Protein AF-A0AAD5KDP1-F1 (afdb_monomer)

Secondary structure (DSSP, 8-state):
-EEEE--EEEEE------HHHHHTPPEESSB-HHHHHHH--HHHHHHHHT--GGGSSS--EEEEEEEEE-TT--SS--S-B-SS----STTSS---SS-S--EEEEEEEESTTTS-EEEEEEEEE----SS-HHHHHHHHHHHHHHTTSSEEEEPPTTEEEEEETT--EEE---SS-EEEEEEEEEEETT-----S--SSS-SEE-TTS-EEEEETTEEE-HHHHHHHHGGG-SSHHHHHHHHTT-

pLDDT: mean 93.76, std 6.19, range [63.09, 98.75]

Mean predicted aligned error: 4.67 Å

Solvent-accessible surface area (backbone atoms only — not comparable to full-atom values): 13194 Å² total; per-residue (Å²): 86,83,39,71,13,51,72,44,81,65,53,68,46,92,42,94,66,55,62,68,59,47,53,49,35,41,22,35,36,53,20,24,65,68,56,41,54,69,65,31,36,73,66,51,35,50,48,64,75,61,48,48,76,77,64,70,79,54,68,43,34,32,38,34,43,60,42,84,38,47,59,69,38,60,89,53,83,68,53,41,40,58,57,78,52,42,44,89,41,102,76,68,45,70,32,83,87,78,48,92,56,66,32,41,36,44,29,42,25,29,45,16,80,33,38,32,42,36,30,46,34,37,64,48,77,46,77,86,56,99,63,67,52,49,72,51,49,27,54,53,51,50,51,34,35,77,68,68,57,26,43,80,44,70,54,60,51,22,28,36,40,32,34,43,44,56,23,34,30,28,46,39,54,13,75,34,65,46,51,29,37,40,37,37,36,40,31,40,79,88,60,72,79,48,51,40,36,38,84,88,50,54,22,31,38,38,58,84,72,48,69,42,32,19,57,83,60,40,83,37,56,73,72,57,39,56,63,65,43,52,80,79,40,95,44,71,65,61,45,52,55,49,62,76,74,109

Sequence (246 aa):
MKINSAFQQRGIFASDWSQDIIKNEPMLFNCDRESAIELGGPITKDFMENLPSDWKNCDIVVDSRVHMLMKGWFPCIPGHHHDDVPRSGKNGQPNYENPEYRSLHLMGLVNGDVCPTQFAVGEIELEVPDGIIYKQWHKDVIAAVDAGKMEHVSAPSGVYVQFDDRSFHQGTTAVSGGWRWFIRESSHEGRMLHLLHREDGPAIMGPRGCRSWYLDNELLNFDEWKKGVRKYYETEEDYLLMLLKL

Structure (mmCIF, N/CA/C/O backbone):
data_AF-A0AAD5KDP1-F1
#
_entry.id   AF-A0AAD5KDP1-F1
#
loop_
_atom_site.group_PDB
_atom_site.id
_atom_site.type_symbol
_atom_site.label_atom_id
_atom_site.label_alt_id
_atom_site.label_comp_id
_atom_site.label_asym_id
_atom_site.label_entity_id
_atom_site.label_seq_id
_atom_site.pdbx_PDB_ins_code
_atom_site.Cartn_x
_atom_site.Cartn_y
_atom_site.Cartn_z
_atom_site.occupancy
_atom_site.B_iso_or_equiv
_atom_site.auth_seq_id
_atom_site.auth_comp_id
_atom_site.auth_asym_id
_atom_site.auth_atom_id
_atom_site.pdbx_PDB_model_num
ATOM 1 N N . MET A 1 1 ? -15.273 12.187 16.173 1.00 92.81 1 MET A N 1
ATOM 2 C CA . MET A 1 1 ? -15.500 11.871 14.744 1.00 92.81 1 MET A CA 1
ATOM 3 C C . MET A 1 1 ? -15.901 10.415 14.623 1.00 92.81 1 MET A C 1
ATOM 5 O O . MET A 1 1 ? -15.155 9.552 15.068 1.00 92.81 1 MET A O 1
ATOM 9 N N . LYS A 1 2 ? -17.064 10.144 14.024 1.00 95.94 2 LYS A N 1
ATOM 10 C CA . LYS A 1 2 ? -17.520 8.777 13.762 1.00 95.94 2 LYS A CA 1
ATOM 11 C C . LYS A 1 2 ? -16.847 8.228 12.500 1.00 95.94 2 LYS A C 1
ATOM 13 O O . LYS A 1 2 ? -16.896 8.875 11.456 1.00 95.94 2 LYS A O 1
ATOM 18 N N . ILE A 1 3 ? -16.238 7.054 12.606 1.00 97.69 3 ILE A N 1
ATOM 19 C CA . ILE A 1 3 ? -15.601 6.320 11.511 1.00 97.69 3 ILE A CA 1
ATOM 20 C C . ILE A 1 3 ? -16.320 4.983 11.355 1.00 97.69 3 ILE A C 1
ATOM 22 O O . ILE A 1 3 ? -16.524 4.276 12.340 1.00 97.69 3 ILE A O 1
ATOM 26 N N . ASN A 1 4 ? -16.695 4.647 10.123 1.00 97.75 4 ASN A N 1
ATOM 27 C CA . ASN A 1 4 ? -17.149 3.311 9.759 1.00 97.75 4 ASN A CA 1
ATOM 28 C C . ASN A 1 4 ? -16.040 2.649 8.939 1.00 97.75 4 ASN A C 1
ATOM 30 O O . ASN A 1 4 ? -15.899 2.938 7.754 1.00 97.75 4 ASN A O 1
ATOM 34 N N . SER A 1 5 ? -15.235 1.822 9.595 1.00 98.62 5 SER A N 1
ATOM 35 C CA . SER A 1 5 ? -14.108 1.146 8.968 1.00 98.62 5 SER A CA 1
ATOM 36 C C . SER A 1 5 ? -14.584 -0.157 8.341 1.00 98.62 5 SER A C 1
ATOM 38 O O . SER A 1 5 ? -15.107 -1.032 9.036 1.00 98.62 5 SER A O 1
ATOM 40 N N . ALA A 1 6 ? -14.421 -0.295 7.029 1.00 98.31 6 ALA A N 1
ATOM 41 C CA . ALA A 1 6 ? -14.894 -1.457 6.291 1.00 98.31 6 ALA A CA 1
ATOM 42 C C . ALA A 1 6 ? -14.072 -1.678 5.020 1.00 98.31 6 ALA A C 1
ATOM 44 O O . ALA A 1 6 ? -13.335 -0.815 4.571 1.00 98.31 6 ALA A O 1
ATOM 45 N N . PHE A 1 7 ? -14.230 -2.839 4.402 1.00 98.38 7 PHE A N 1
ATOM 46 C CA . PHE A 1 7 ? -13.746 -3.073 3.047 1.00 98.38 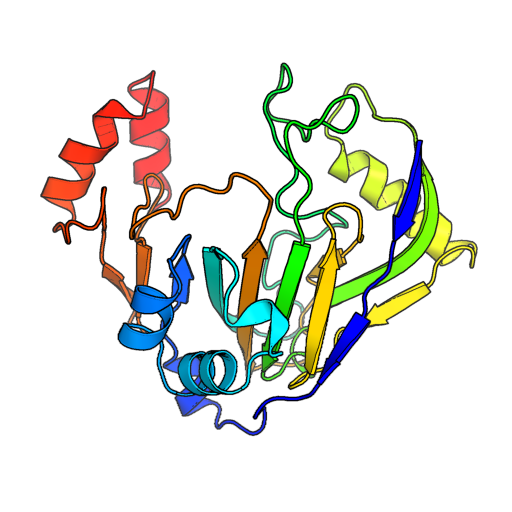7 PHE A CA 1
ATOM 47 C C . PHE A 1 7 ? -14.763 -3.923 2.286 1.00 98.38 7 PHE A C 1
ATOM 49 O O . PHE A 1 7 ? -15.629 -4.573 2.875 1.00 98.38 7 PHE A O 1
ATOM 56 N N . GLN A 1 8 ? -14.641 -3.941 0.965 1.00 98.31 8 GLN A N 1
ATOM 57 C CA . GLN A 1 8 ? -15.467 -4.728 0.064 1.00 98.31 8 GLN A CA 1
ATOM 58 C C . GLN A 1 8 ? -14.591 -5.641 -0.792 1.00 98.31 8 GLN A C 1
ATOM 60 O O . GLN A 1 8 ? -13.581 -5.216 -1.342 1.00 98.31 8 GLN A O 1
ATOM 65 N N . GLN A 1 9 ? -15.013 -6.889 -0.977 1.00 98.25 9 GLN A N 1
ATOM 66 C CA . GLN A 1 9 ? -14.419 -7.769 -1.983 1.00 98.25 9 GLN A CA 1
ATOM 67 C C . GLN A 1 9 ? -15.054 -7.487 -3.351 1.00 98.25 9 GLN A C 1
ATOM 69 O O . GLN A 1 9 ? -16.279 -7.491 -3.489 1.00 98.25 9 GLN A O 1
ATOM 74 N N . ARG A 1 10 ? -14.227 -7.222 -4.364 1.00 97.75 10 ARG A N 1
ATOM 75 C CA . ARG A 1 10 ? -14.645 -6.786 -5.708 1.00 97.75 10 ARG A CA 1
ATOM 76 C C . ARG A 1 10 ? -14.408 -7.834 -6.800 1.00 97.75 10 ARG A C 1
ATOM 78 O O . ARG A 1 10 ? -14.508 -7.513 -7.977 1.00 97.75 10 ARG A O 1
ATOM 85 N N . GLY A 1 11 ? -14.133 -9.079 -6.417 1.00 96.88 11 GLY A N 1
ATOM 86 C CA . GLY A 1 11 ? -13.836 -10.182 -7.331 1.00 96.88 11 GLY A CA 1
ATOM 87 C C . GLY A 1 11 ? -12.508 -10.847 -6.995 1.00 96.88 11 GLY A C 1
ATOM 88 O O . GLY A 1 11 ? -11.930 -10.589 -5.938 1.00 96.88 11 GLY A O 1
ATOM 89 N N . ILE A 1 12 ? -12.029 -11.690 -7.906 1.00 97.31 12 ILE A N 1
ATOM 90 C CA . ILE A 1 12 ? -10.803 -12.475 -7.739 1.00 97.31 12 ILE A CA 1
ATOM 91 C C . ILE A 1 12 ? -9.836 -12.255 -8.904 1.00 97.31 12 ILE A C 1
ATOM 93 O O . ILE A 1 12 ? -10.274 -11.938 -10.007 1.00 97.31 12 ILE A O 1
ATOM 97 N N . PHE A 1 13 ? -8.550 -12.479 -8.653 1.00 97.19 13 PHE A N 1
ATOM 98 C CA . PHE A 1 13 ? -7.474 -12.500 -9.649 1.00 97.19 13 PHE A CA 1
ATOM 99 C C . PHE A 1 13 ? -6.540 -13.691 -9.398 1.00 97.19 13 PHE A C 1
ATOM 101 O O . PHE A 1 13 ? -6.645 -14.364 -8.361 1.00 97.19 13 PHE A O 1
ATOM 108 N N . ALA A 1 14 ? -5.641 -13.993 -10.340 1.00 96.19 14 ALA A N 1
ATOM 109 C CA . ALA A 1 14 ? -4.762 -15.144 -10.194 1.00 96.19 14 ALA A CA 1
ATOM 110 C C . ALA A 1 14 ? -3.814 -14.947 -9.002 1.00 96.19 14 ALA A C 1
ATOM 112 O O . ALA A 1 14 ? -3.099 -13.952 -8.897 1.00 96.19 14 ALA A O 1
ATOM 113 N N . SER A 1 15 ? -3.787 -15.924 -8.096 1.00 93.75 15 SER A N 1
ATOM 114 C CA . SER A 1 15 ? -2.924 -15.893 -6.906 1.00 93.75 15 SER A CA 1
ATOM 115 C C . SER A 1 15 ? -2.065 -17.135 -6.721 1.00 93.75 15 SER A C 1
ATOM 117 O O . SER A 1 15 ? -1.208 -17.143 -5.841 1.00 93.75 15 SER A O 1
ATOM 119 N N . ASP A 1 16 ? -2.236 -18.153 -7.563 1.00 95.56 16 ASP A N 1
ATOM 120 C CA . ASP A 1 16 ? -1.373 -19.331 -7.567 1.00 95.56 16 ASP A CA 1
ATOM 121 C C . ASP A 1 16 ? -0.138 -19.067 -8.438 1.00 95.56 16 ASP A C 1
ATOM 123 O O . ASP A 1 16 ? -0.092 -19.391 -9.625 1.00 95.56 16 ASP A O 1
ATOM 127 N N . TRP A 1 17 ? 0.850 -18.397 -7.846 1.00 97.31 17 TRP A N 1
ATOM 128 C CA . TRP A 1 17 ? 2.111 -18.057 -8.497 1.00 97.31 17 TRP A CA 1
ATOM 129 C C . TRP A 1 17 ? 3.281 -18.724 -7.785 1.00 97.31 17 TRP A C 1
ATOM 131 O O . TRP A 1 17 ? 3.346 -18.791 -6.555 1.00 97.31 17 TRP A O 1
ATOM 141 N N . SER A 1 18 ? 4.265 -19.186 -8.558 1.00 97.00 18 SER A N 1
ATOM 142 C CA . SER A 1 18 ? 5.473 -19.763 -7.976 1.00 97.00 18 SER A CA 1
ATOM 143 C C . SER A 1 18 ? 6.272 -18.704 -7.208 1.00 97.00 18 SER A C 1
ATOM 145 O O . SER A 1 18 ? 6.299 -17.526 -7.569 1.00 97.00 18 SER A O 1
ATOM 147 N N . GLN A 1 19 ? 7.001 -19.135 -6.177 1.00 94.81 19 GLN A N 1
ATOM 148 C CA . GLN A 1 19 ? 7.903 -18.259 -5.417 1.00 94.81 19 GLN A CA 1
ATOM 149 C C . GLN A 1 19 ? 8.931 -17.556 -6.317 1.00 94.81 19 GLN A C 1
ATOM 151 O O . GLN A 1 19 ? 9.336 -16.439 -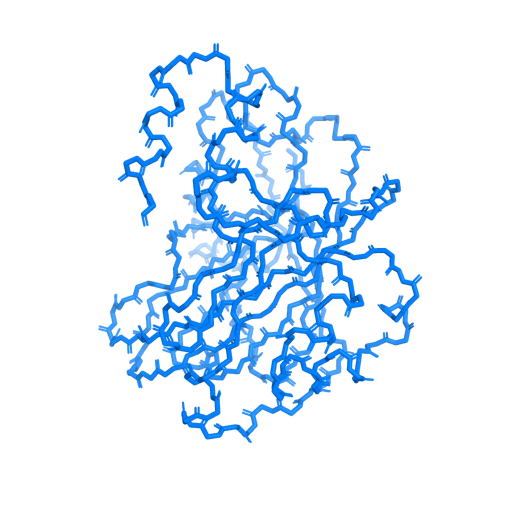6.013 1.00 94.81 19 GLN A O 1
ATOM 156 N N . ASP A 1 20 ? 9.349 -18.195 -7.415 1.00 96.44 20 ASP A N 1
ATOM 157 C CA . ASP A 1 20 ? 10.288 -17.603 -8.369 1.00 96.44 20 ASP A CA 1
ATOM 158 C C . ASP A 1 20 ? 9.646 -16.468 -9.177 1.00 96.44 20 ASP A C 1
ATOM 160 O O . ASP A 1 20 ? 10.271 -15.428 -9.359 1.00 96.44 20 ASP A O 1
ATOM 164 N N . ILE A 1 21 ? 8.377 -16.602 -9.578 1.00 97.56 21 ILE A N 1
ATOM 165 C CA . ILE A 1 21 ? 7.654 -15.506 -10.237 1.00 97.56 21 ILE A CA 1
ATOM 166 C C . ILE A 1 21 ? 7.462 -14.343 -9.258 1.00 97.56 21 ILE A C 1
ATOM 168 O O . ILE A 1 21 ? 7.821 -13.216 -9.580 1.00 97.56 21 ILE A O 1
ATOM 172 N N . ILE A 1 22 ? 6.983 -14.619 -8.039 1.00 97.50 22 ILE A N 1
ATOM 173 C CA . ILE A 1 22 ? 6.724 -13.580 -7.026 1.00 97.50 22 ILE A CA 1
ATOM 174 C C . ILE A 1 22 ? 8.010 -12.831 -6.674 1.00 97.50 22 ILE A C 1
ATOM 176 O O . ILE A 1 22 ? 8.024 -11.604 -6.647 1.00 97.50 22 ILE A O 1
ATOM 180 N N . LYS A 1 23 ? 9.105 -13.563 -6.436 1.00 96.31 23 LYS A N 1
ATOM 181 C CA . LYS A 1 23 ? 10.429 -12.991 -6.162 1.00 96.31 23 LYS A CA 1
ATOM 182 C C . LYS A 1 23 ? 10.875 -12.019 -7.244 1.00 96.31 23 LYS A C 1
ATOM 184 O O . LYS A 1 23 ? 11.579 -11.058 -6.938 1.00 96.31 23 LYS A O 1
ATOM 189 N N . ASN A 1 24 ? 10.556 -12.332 -8.498 1.00 96.38 24 ASN A N 1
ATOM 190 C CA . ASN A 1 24 ? 11.036 -11.571 -9.632 1.00 96.38 24 ASN A CA 1
ATOM 191 C C . ASN A 1 24 ? 10.100 -10.436 -10.060 1.00 96.38 24 ASN A C 1
ATOM 193 O O . ASN A 1 24 ? 10.409 -9.767 -11.048 1.00 96.38 24 ASN A O 1
ATOM 197 N N . GLU A 1 25 ? 9.024 -10.166 -9.311 1.00 97.50 25 GLU A N 1
ATOM 198 C CA . GLU A 1 25 ? 8.172 -9.025 -9.619 1.00 97.50 25 GLU A CA 1
ATOM 199 C C . GLU A 1 25 ? 8.866 -7.678 -9.384 1.00 97.50 25 GLU A C 1
ATOM 201 O O . GLU A 1 25 ? 9.472 -7.458 -8.329 1.00 97.50 25 GLU A O 1
ATOM 206 N N . PRO A 1 26 ? 8.751 -6.738 -10.339 1.00 96.94 26 PRO A N 1
ATOM 207 C CA . PRO A 1 26 ? 9.113 -5.348 -10.118 1.00 96.94 26 PRO A CA 1
ATOM 208 C C . PRO A 1 26 ? 8.233 -4.700 -9.045 1.00 96.94 26 PRO A C 1
ATOM 210 O O . PRO A 1 26 ? 7.015 -4.884 -9.002 1.00 96.94 26 PRO A O 1
ATOM 213 N N . MET A 1 27 ? 8.861 -3.894 -8.195 1.00 97.00 27 MET A N 1
ATOM 214 C CA . MET A 1 27 ? 8.175 -2.993 -7.278 1.00 97.00 27 MET A CA 1
ATOM 215 C C . MET A 1 27 ? 8.018 -1.626 -7.929 1.00 97.00 27 MET A C 1
ATOM 217 O O . MET A 1 27 ? 9.003 -1.027 -8.369 1.00 97.00 27 MET A O 1
ATOM 221 N N . LEU A 1 28 ? 6.784 -1.143 -7.943 1.00 95.38 28 LEU A N 1
ATOM 222 C CA . LEU A 1 28 ? 6.363 0.115 -8.538 1.00 95.38 28 LEU A CA 1
ATOM 223 C C . LEU A 1 28 ? 6.009 1.099 -7.421 1.00 95.38 28 LEU A C 1
ATOM 225 O O . LEU A 1 28 ? 5.444 0.716 -6.391 1.00 95.38 28 LEU A O 1
ATOM 229 N N . PHE A 1 29 ? 6.379 2.360 -7.596 1.00 93.06 29 PHE A N 1
ATOM 230 C CA . PHE A 1 29 ? 6.181 3.397 -6.591 1.00 93.06 29 PHE A CA 1
ATOM 231 C C . PHE A 1 29 ? 5.576 4.616 -7.259 1.00 93.06 29 PHE A C 1
ATOM 233 O O . PHE A 1 29 ? 6.210 5.183 -8.147 1.00 93.06 29 PHE A O 1
ATOM 240 N N . ASN A 1 30 ? 4.387 5.015 -6.804 1.00 89.69 30 ASN A N 1
ATOM 241 C CA . ASN A 1 30 ? 3.672 6.169 -7.342 1.00 89.69 30 ASN A CA 1
ATOM 242 C C . ASN A 1 30 ? 3.564 6.148 -8.886 1.00 89.69 30 ASN A C 1
ATOM 244 O O . ASN A 1 30 ? 3.903 7.114 -9.564 1.00 89.69 30 ASN A O 1
ATOM 248 N N . CYS A 1 31 ? 3.190 4.994 -9.440 1.00 89.81 31 CYS A N 1
ATOM 249 C CA . CYS A 1 31 ? 3.229 4.720 -10.875 1.00 89.81 31 CYS A CA 1
ATOM 250 C C . CYS A 1 31 ? 1.839 4.897 -11.506 1.00 89.81 31 CYS A C 1
ATOM 252 O O . CYS A 1 31 ? 0.852 4.455 -10.920 1.00 89.81 31 CYS A O 1
ATOM 254 N N . ASP A 1 32 ? 1.732 5.499 -12.691 1.00 90.75 32 ASP A N 1
ATOM 255 C CA . ASP A 1 32 ? 0.467 5.520 -13.432 1.00 90.75 32 ASP A CA 1
ATOM 256 C C . ASP A 1 32 ? 0.107 4.129 -13.995 1.00 90.75 32 ASP A C 1
ATOM 258 O O . ASP A 1 32 ? 0.910 3.191 -13.994 1.00 90.75 32 ASP A O 1
ATOM 262 N N . ARG A 1 33 ? -1.131 3.984 -14.482 1.00 91.38 33 ARG A N 1
ATOM 263 C CA . ARG A 1 33 ? -1.657 2.714 -15.007 1.00 91.38 33 ARG A CA 1
ATOM 264 C C . ARG A 1 33 ? -0.852 2.173 -16.187 1.00 91.38 33 ARG A C 1
ATOM 266 O O . ARG A 1 33 ? -0.585 0.973 -16.225 1.00 91.38 33 ARG A O 1
ATOM 273 N N . GLU A 1 34 ? -0.542 3.018 -17.167 1.00 91.44 34 GLU A N 1
ATOM 274 C CA . GLU A 1 34 ? 0.113 2.591 -18.408 1.00 91.44 34 GLU A CA 1
ATOM 275 C C . GLU A 1 34 ? 1.519 2.088 -18.091 1.00 91.44 34 GLU A C 1
ATOM 277 O O . GLU A 1 34 ? 1.874 0.958 -18.436 1.00 91.44 34 GLU A O 1
ATOM 282 N N . SER A 1 35 ? 2.250 2.872 -17.300 1.00 91.62 35 SER A N 1
ATOM 283 C CA . SER A 1 35 ? 3.559 2.514 -16.767 1.00 91.62 35 SER A CA 1
ATOM 284 C C . SER A 1 35 ? 3.510 1.236 -15.924 1.00 91.62 35 SER A C 1
ATOM 286 O O . SER A 1 35 ? 4.382 0.378 -16.054 1.00 91.62 35 SER A O 1
ATOM 288 N N . ALA A 1 36 ? 2.484 1.043 -15.086 1.00 93.75 36 ALA A N 1
ATOM 289 C CA . ALA A 1 36 ? 2.340 -0.174 -14.289 1.00 93.75 36 ALA A CA 1
ATOM 290 C C . ALA A 1 36 ? 2.111 -1.428 -15.148 1.00 93.75 36 ALA A C 1
ATOM 292 O O . ALA A 1 36 ? 2.663 -2.488 -14.841 1.00 93.75 36 ALA A O 1
ATOM 293 N N . ILE A 1 37 ? 1.351 -1.311 -16.240 1.00 94.50 37 ILE A N 1
ATOM 294 C CA . ILE A 1 37 ? 1.145 -2.398 -17.208 1.00 94.50 37 ILE A CA 1
ATOM 295 C C . ILE A 1 37 ? 2.432 -2.677 -17.989 1.00 94.50 37 ILE A C 1
ATOM 297 O O . ILE A 1 37 ? 2.767 -3.839 -18.208 1.00 94.50 37 ILE A O 1
ATOM 301 N N . GLU A 1 38 ? 3.167 -1.649 -18.406 1.00 94.31 38 GLU A N 1
ATOM 302 C CA . GLU A 1 38 ? 4.407 -1.820 -19.165 1.00 94.31 38 GLU A CA 1
ATOM 303 C C . GLU A 1 38 ? 5.508 -2.465 -18.307 1.00 94.31 38 GLU A C 1
ATOM 305 O O . GLU A 1 38 ? 6.106 -3.480 -18.691 1.00 94.31 38 GLU A O 1
ATOM 310 N N . LEU A 1 39 ? 5.736 -1.89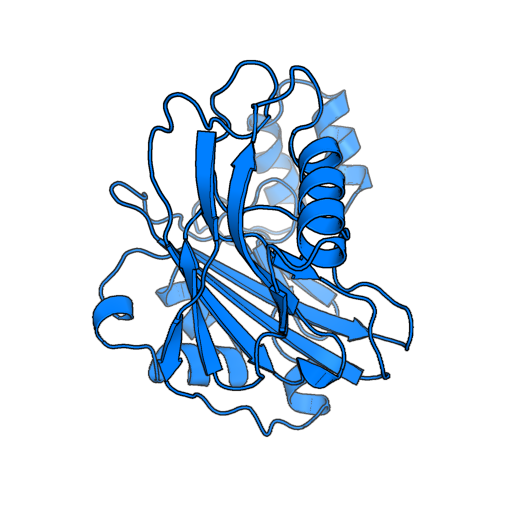1 -17.123 1.00 94.25 39 LEU A N 1
ATOM 311 C CA . LEU A 1 39 ? 6.883 -2.165 -16.259 1.00 94.25 39 LEU A CA 1
ATOM 312 C C . LEU A 1 39 ? 6.624 -3.269 -15.234 1.00 94.25 39 LEU A C 1
ATOM 314 O O . LEU A 1 39 ? 7.581 -3.835 -14.705 1.00 94.25 39 LEU A O 1
ATOM 318 N N . GLY A 1 40 ? 5.361 -3.581 -14.943 1.00 96.44 40 GLY A N 1
ATOM 319 C CA . GLY A 1 40 ? 4.982 -4.715 -14.109 1.00 96.44 40 GLY A CA 1
ATOM 320 C C . GLY A 1 40 ? 5.375 -6.045 -14.754 1.00 96.44 40 GLY A C 1
ATOM 321 O O . GLY A 1 40 ? 5.475 -6.171 -15.981 1.00 96.44 40 GLY A O 1
ATOM 322 N N . GLY A 1 41 ? 5.603 -7.072 -13.942 1.00 97.06 41 GLY A N 1
ATOM 323 C CA . GLY A 1 41 ? 5.747 -8.425 -14.466 1.00 97.06 41 GLY A CA 1
ATOM 324 C C . GLY A 1 41 ? 4.420 -9.191 -14.400 1.00 97.06 41 GLY A C 1
ATOM 325 O O . GLY A 1 41 ? 3.354 -8.566 -14.414 1.00 97.06 41 GLY A O 1
ATOM 326 N N . PRO A 1 42 ? 4.442 -10.536 -14.443 1.00 97.94 42 PRO A N 1
ATOM 327 C CA . PRO A 1 42 ? 3.246 -11.330 -14.725 1.00 97.94 42 PRO A CA 1
ATOM 328 C C . PRO A 1 42 ? 2.099 -11.129 -13.732 1.00 97.94 42 PRO A C 1
ATOM 330 O O . PRO A 1 42 ? 0.947 -11.073 -14.150 1.00 97.94 42 PRO A O 1
ATOM 333 N N . ILE A 1 43 ? 2.407 -10.987 -12.439 1.00 98.31 43 ILE A N 1
ATOM 334 C CA . ILE A 1 43 ? 1.385 -10.842 -11.391 1.00 98.31 43 ILE A CA 1
ATOM 335 C C . ILE A 1 43 ? 0.714 -9.477 -11.502 1.00 98.31 43 ILE A C 1
ATOM 337 O O . ILE A 1 43 ? -0.511 -9.378 -11.475 1.00 98.31 43 ILE A O 1
ATOM 341 N N . THR A 1 44 ? 1.521 -8.426 -11.663 1.00 98.31 44 THR A N 1
ATOM 342 C CA . THR A 1 44 ? 1.008 -7.065 -11.837 1.00 98.31 44 THR A CA 1
ATOM 343 C C . THR A 1 44 ? 0.130 -6.990 -13.083 1.00 98.31 44 THR A C 1
ATOM 345 O O . THR A 1 44 ? -0.991 -6.506 -13.004 1.00 98.31 44 THR A O 1
ATOM 348 N N . LYS A 1 45 ? 0.583 -7.547 -14.212 1.00 97.56 45 LYS A N 1
ATOM 349 C CA . LYS A 1 45 ? -0.181 -7.567 -15.469 1.00 97.56 45 LYS A CA 1
ATOM 350 C C . LYS A 1 45 ? -1.517 -8.299 -15.335 1.00 97.56 45 LYS A C 1
ATOM 352 O O . LYS A 1 45 ? -2.537 -7.725 -15.704 1.00 97.56 45 LYS A O 1
ATOM 357 N N . ASP A 1 46 ? -1.529 -9.493 -14.738 1.00 97.56 46 ASP A N 1
ATOM 358 C CA . ASP A 1 46 ? -2.771 -10.239 -14.483 1.00 97.56 46 ASP A CA 1
ATOM 359 C C . ASP A 1 46 ? -3.754 -9.434 -13.619 1.00 97.56 46 ASP A C 1
ATOM 361 O O . ASP A 1 46 ? -4.941 -9.337 -13.947 1.00 97.56 46 ASP A O 1
ATOM 365 N N . PHE A 1 47 ? -3.251 -8.789 -12.560 1.00 98.00 47 PHE A N 1
ATOM 366 C CA . PHE A 1 47 ? -4.059 -7.930 -11.700 1.00 98.00 47 PHE A CA 1
ATOM 367 C C . PHE A 1 47 ? -4.686 -6.765 -12.483 1.00 98.00 47 PHE A C 1
ATOM 369 O O . PHE A 1 47 ? -5.891 -6.540 -12.345 1.00 98.00 47 PHE A O 1
ATOM 376 N N . MET A 1 48 ? -3.907 -6.070 -13.326 1.00 96.62 48 MET A N 1
ATOM 377 C CA . MET A 1 48 ? -4.374 -4.926 -14.127 1.00 96.62 48 MET A CA 1
ATOM 378 C C . MET A 1 48 ? -5.388 -5.334 -15.211 1.00 96.62 48 MET A C 1
ATOM 380 O O . MET A 1 48 ? -6.372 -4.631 -15.456 1.00 96.62 48 MET A O 1
ATOM 384 N N . GLU A 1 49 ? -5.172 -6.471 -15.876 1.00 94.88 49 GLU A N 1
ATOM 385 C CA . GLU A 1 49 ? -6.039 -6.959 -16.958 1.00 94.88 49 GLU A CA 1
ATOM 386 C C . GLU A 1 49 ? -7.445 -7.328 -16.451 1.00 94.88 49 GLU A C 1
ATOM 388 O O . GLU A 1 49 ? -8.457 -7.079 -17.128 1.00 94.88 49 GLU A O 1
ATOM 393 N N . ASN A 1 50 ? -7.519 -7.856 -15.227 1.00 94.19 50 ASN A N 1
ATOM 394 C CA . ASN A 1 50 ? -8.740 -8.388 -14.622 1.00 94.19 50 ASN A CA 1
ATOM 395 C C . ASN A 1 50 ? -9.434 -7.426 -13.643 1.00 94.19 50 ASN A C 1
ATOM 397 O O . ASN A 1 50 ? -10.365 -7.831 -12.946 1.00 94.19 50 ASN A O 1
ATOM 401 N N . LEU A 1 51 ? -9.034 -6.147 -13.620 1.00 96.12 51 LEU A N 1
ATOM 402 C CA . LEU A 1 51 ? -9.636 -5.143 -12.741 1.00 96.12 51 LEU A CA 1
ATOM 403 C C . LEU A 1 51 ? -11.172 -5.091 -12.855 1.00 96.12 51 LEU A C 1
ATOM 405 O O . LEU A 1 51 ? -11.719 -5.233 -13.958 1.00 96.12 51 LEU A O 1
ATOM 409 N N . PRO A 1 52 ? -11.881 -4.791 -11.750 1.00 95.88 52 PRO A N 1
ATOM 410 C CA . PRO A 1 52 ? -13.292 -4.421 -11.798 1.00 95.88 52 PRO A CA 1
ATOM 411 C C . PRO A 1 52 ? -13.543 -3.305 -12.826 1.00 95.88 52 PRO A C 1
ATOM 413 O O . PRO A 1 52 ? -12.727 -2.402 -12.992 1.00 95.88 52 PRO A O 1
ATOM 416 N N . SER A 1 53 ? -14.668 -3.350 -13.544 1.00 92.94 53 SER A N 1
ATOM 417 C CA . SER A 1 53 ? -14.910 -2.465 -14.700 1.00 92.94 53 SER A CA 1
ATOM 418 C C . SER A 1 53 ? -14.892 -0.970 -14.368 1.00 92.94 53 SER A C 1
ATOM 420 O O . SER A 1 53 ? -14.456 -0.165 -15.186 1.00 92.94 53 SER A O 1
ATOM 422 N N . ASP A 1 54 ? -15.364 -0.599 -13.180 1.00 91.81 54 ASP A N 1
ATOM 423 C CA . ASP A 1 54 ? -15.325 0.769 -12.650 1.00 91.81 54 ASP A CA 1
ATOM 424 C C . ASP A 1 54 ? -13.896 1.244 -12.359 1.00 91.81 54 ASP A C 1
ATOM 426 O O . ASP A 1 54 ? -13.607 2.427 -12.504 1.00 91.81 54 ASP A O 1
ATOM 430 N N . TRP A 1 55 ? -12.989 0.315 -12.056 1.00 94.25 55 TRP A N 1
ATOM 431 C CA . TRP A 1 55 ? -11.570 0.585 -11.853 1.00 94.25 55 TRP A CA 1
ATOM 432 C C . TRP A 1 55 ? -10.755 0.619 -13.141 1.00 94.25 55 TRP A C 1
ATOM 434 O O . TRP A 1 55 ? -9.595 0.994 -13.090 1.00 94.25 55 TRP A O 1
ATOM 444 N N . LYS A 1 56 ? -11.305 0.253 -14.306 1.00 91.38 56 LYS A N 1
ATOM 445 C CA . LYS A 1 56 ? -10.551 0.304 -15.576 1.00 91.38 56 LYS A CA 1
ATOM 446 C C . LYS A 1 56 ? -10.415 1.714 -16.149 1.00 91.38 56 LYS A C 1
ATOM 448 O O . LYS A 1 56 ? -9.481 1.967 -16.900 1.00 91.38 56 LYS A O 1
ATOM 453 N N . ASN A 1 57 ? -11.336 2.610 -15.793 1.00 83.88 57 ASN A N 1
ATOM 454 C CA . ASN A 1 57 ? -11.467 3.935 -16.407 1.00 83.88 57 ASN A CA 1
ATOM 455 C C . ASN A 1 57 ? -11.233 5.092 -15.424 1.00 83.88 57 ASN A C 1
ATOM 457 O O . ASN A 1 57 ? -11.495 6.238 -15.779 1.00 83.88 57 ASN A O 1
ATOM 461 N N . CYS A 1 58 ? -10.801 4.812 -14.191 1.00 85.31 58 CYS A N 1
ATOM 462 C CA . CYS A 1 58 ? -10.456 5.847 -13.223 1.00 85.31 58 CYS A CA 1
ATOM 463 C C . CYS A 1 58 ? -8.955 6.155 -13.238 1.00 85.31 58 CYS A C 1
ATOM 465 O O . CYS A 1 58 ? -8.119 5.280 -13.508 1.00 85.31 58 CYS A O 1
ATOM 467 N N . ASP A 1 59 ? -8.637 7.406 -12.910 1.00 87.88 59 ASP A N 1
ATOM 468 C CA . ASP A 1 59 ? -7.270 7.854 -12.683 1.00 87.88 59 ASP A CA 1
ATOM 469 C C . ASP A 1 59 ? -6.754 7.247 -11.383 1.00 87.88 59 ASP A C 1
ATOM 471 O O . ASP A 1 59 ? -7.295 7.474 -10.297 1.00 87.88 59 ASP A O 1
ATOM 475 N N . ILE A 1 60 ? -5.693 6.458 -11.508 1.00 91.69 60 ILE A N 1
ATOM 476 C CA . ILE A 1 60 ? -5.098 5.726 -10.399 1.00 91.69 60 ILE A CA 1
ATOM 477 C C . ILE A 1 60 ? -3.617 6.037 -10.273 1.00 91.69 60 ILE A C 1
ATOM 479 O O . ILE A 1 60 ? -2.944 6.408 -11.233 1.00 91.69 60 ILE A O 1
ATOM 483 N N . VAL A 1 61 ? -3.119 5.796 -9.071 1.00 92.81 61 VAL A N 1
ATOM 484 C CA . VAL A 1 61 ? -1.700 5.619 -8.786 1.00 92.81 61 VAL A CA 1
ATOM 485 C C . VAL A 1 61 ? -1.509 4.217 -8.232 1.00 92.81 61 VAL A C 1
ATOM 487 O O . VAL A 1 61 ? -2.292 3.771 -7.393 1.00 92.81 61 VAL A O 1
ATOM 490 N N . VAL A 1 62 ? -0.457 3.551 -8.687 1.00 94.38 62 VAL A N 1
ATOM 491 C CA . VAL A 1 62 ? -0.103 2.180 -8.346 1.00 94.38 62 VAL A CA 1
ATOM 492 C C . VAL A 1 62 ? 1.140 2.162 -7.462 1.00 94.38 62 VAL A C 1
ATOM 494 O O . VAL A 1 62 ? 2.204 2.668 -7.830 1.00 94.38 62 VAL A O 1
ATOM 497 N N . ASP A 1 63 ? 1.017 1.496 -6.319 1.00 95.94 63 ASP A N 1
ATOM 498 C CA . ASP A 1 63 ? 2.133 1.071 -5.482 1.00 95.94 63 ASP A CA 1
ATOM 499 C C . ASP A 1 63 ? 2.175 -0.456 -5.431 1.00 95.94 63 ASP A C 1
ATOM 501 O O . ASP A 1 63 ? 1.208 -1.088 -5.007 1.00 95.94 63 ASP A O 1
ATOM 505 N N . SER A 1 64 ? 3.310 -1.064 -5.781 1.00 97.56 64 SER A N 1
ATOM 506 C CA . SER A 1 64 ? 3.535 -2.499 -5.597 1.00 97.56 64 SER A CA 1
ATOM 507 C C . SER A 1 64 ? 4.786 -2.786 -4.769 1.00 97.56 64 SER A C 1
ATOM 509 O O . SER A 1 64 ? 5.753 -2.014 -4.729 1.00 97.56 64 SER A O 1
ATOM 511 N N . ARG A 1 65 ? 4.759 -3.899 -4.037 1.00 96.25 65 ARG A N 1
ATOM 512 C CA . ARG A 1 65 ? 5.856 -4.341 -3.174 1.00 96.25 65 ARG A CA 1
ATOM 513 C C . ARG A 1 65 ? 6.019 -5.850 -3.223 1.00 96.25 65 ARG A C 1
ATOM 515 O O . ARG A 1 65 ? 5.042 -6.590 -3.147 1.00 96.25 65 ARG A O 1
ATOM 522 N N . VAL A 1 66 ? 7.272 -6.284 -3.222 1.00 96.94 66 VAL A N 1
ATOM 523 C CA . VAL A 1 66 ? 7.681 -7.682 -3.101 1.00 96.94 66 VAL A CA 1
ATOM 524 C C . VAL A 1 66 ? 8.580 -7.804 -1.883 1.00 96.94 66 VAL A C 1
ATOM 526 O O . VAL A 1 66 ? 9.598 -7.122 -1.784 1.00 96.94 66 VAL A O 1
ATOM 529 N N . HIS A 1 67 ? 8.215 -8.682 -0.953 1.00 95.00 67 HIS A N 1
ATOM 530 C CA . HIS A 1 67 ? 8.976 -8.896 0.275 1.00 95.00 67 HIS A CA 1
ATOM 531 C C . HIS A 1 67 ? 9.348 -10.365 0.420 1.00 95.00 67 HIS A C 1
ATOM 533 O O . HIS A 1 67 ? 8.472 -11.224 0.350 1.00 95.00 67 HIS A O 1
ATOM 539 N N . MET A 1 68 ? 10.625 -10.643 0.691 1.00 96.12 68 MET A N 1
ATOM 540 C CA . MET A 1 68 ? 11.019 -11.898 1.326 1.00 96.12 68 MET A CA 1
ATOM 541 C C . MET A 1 68 ? 10.820 -11.739 2.826 1.00 96.12 68 MET A C 1
ATOM 543 O O . MET A 1 68 ? 11.419 -10.853 3.439 1.00 96.12 68 MET A O 1
ATOM 547 N N . LEU A 1 69 ? 10.003 -12.604 3.415 1.00 96.81 69 LEU A N 1
ATOM 548 C CA . LEU A 1 69 ? 9.705 -12.568 4.837 1.00 96.81 69 LEU A CA 1
ATOM 549 C C . LEU A 1 69 ? 10.161 -13.858 5.504 1.00 96.81 69 LEU A C 1
ATOM 551 O O . LEU A 1 69 ? 10.051 -14.947 4.943 1.00 96.81 69 LEU A O 1
ATOM 555 N N . MET A 1 70 ? 10.656 -13.721 6.729 1.00 97.25 70 MET A N 1
ATOM 556 C CA . MET A 1 70 ? 10.790 -14.824 7.670 1.00 97.25 70 MET A CA 1
ATOM 557 C C . MET A 1 70 ? 9.725 -14.682 8.751 1.00 97.25 70 MET A C 1
ATOM 559 O O . MET A 1 70 ? 9.275 -13.575 9.043 1.00 97.25 70 MET A O 1
ATOM 563 N N . LYS A 1 71 ? 9.348 -15.796 9.383 1.00 97.50 71 LYS A N 1
ATOM 564 C CA . LYS A 1 71 ? 8.382 -15.786 10.486 1.00 97.50 71 LYS A CA 1
ATOM 565 C C . LYS A 1 71 ? 8.763 -14.733 11.540 1.00 97.50 71 LYS A C 1
ATOM 567 O O . LYS A 1 71 ? 9.893 -14.716 12.023 1.00 97.50 71 LYS A O 1
ATOM 572 N N . GLY A 1 72 ? 7.807 -13.881 11.902 1.00 96.94 72 GLY A N 1
ATOM 573 C CA . GLY A 1 72 ? 7.975 -12.778 12.852 1.00 96.94 72 GLY A CA 1
ATOM 574 C C . GLY A 1 72 ? 8.411 -11.446 12.234 1.00 96.94 72 GLY A C 1
ATOM 575 O O . GLY A 1 72 ? 8.370 -10.434 12.927 1.00 96.94 72 GLY A O 1
ATOM 576 N N . TRP A 1 73 ? 8.803 -11.407 10.957 1.00 97.38 73 TRP A N 1
ATOM 577 C CA . TRP A 1 73 ? 9.140 -10.155 10.271 1.00 97.38 73 TRP A CA 1
ATOM 578 C C . TRP A 1 73 ? 7.887 -9.359 9.919 1.00 97.38 73 TRP A C 1
ATOM 580 O O . TRP A 1 73 ? 6.845 -9.943 9.636 1.00 97.38 73 TRP A O 1
ATOM 590 N N . PHE A 1 74 ? 8.000 -8.033 9.894 1.00 95.56 74 PHE A N 1
ATOM 591 C CA . PHE A 1 74 ? 6.953 -7.162 9.370 1.00 95.56 74 PHE A CA 1
ATOM 592 C C . PHE A 1 74 ? 7.259 -6.764 7.919 1.00 95.56 74 PHE A C 1
ATOM 594 O O . PHE A 1 74 ? 8.424 -6.527 7.594 1.00 95.56 74 PHE A O 1
ATOM 601 N N . PRO A 1 75 ? 6.238 -6.646 7.051 1.00 93.19 75 PRO A N 1
ATOM 602 C CA . PRO A 1 75 ? 6.409 -6.195 5.672 1.00 93.19 75 PRO A CA 1
ATOM 603 C C . PRO A 1 75 ? 6.463 -4.664 5.575 1.00 93.19 75 PRO A C 1
ATOM 605 O O . PRO A 1 75 ? 6.859 -4.115 4.555 1.00 93.19 75 PRO A O 1
ATOM 608 N N . CYS A 1 76 ? 6.031 -3.963 6.622 1.00 91.25 76 CYS A N 1
ATOM 609 C CA . CYS A 1 76 ? 5.955 -2.512 6.696 1.00 91.25 76 CYS A CA 1
ATOM 610 C C . CYS A 1 76 ? 6.025 -2.065 8.161 1.00 91.25 76 CYS A C 1
ATOM 612 O O . CYS A 1 76 ? 6.057 -2.890 9.074 1.00 91.25 76 CYS A O 1
ATOM 614 N N . ILE A 1 77 ? 6.028 -0.755 8.401 1.00 90.44 77 ILE A N 1
ATOM 615 C CA . ILE A 1 77 ? 5.882 -0.226 9.760 1.00 90.44 77 ILE A CA 1
ATOM 616 C C . ILE A 1 77 ? 4.513 -0.684 10.304 1.00 90.44 77 ILE A C 1
ATOM 618 O O . ILE A 1 77 ? 3.505 -0.475 9.625 1.00 90.44 77 ILE A O 1
ATOM 622 N N . PRO A 1 78 ? 4.455 -1.333 11.480 1.00 91.50 78 PRO A N 1
ATOM 623 C CA . PRO A 1 78 ? 3.201 -1.827 12.036 1.00 91.50 78 PRO A CA 1
ATOM 624 C C . PRO A 1 78 ? 2.364 -0.710 12.664 1.00 91.50 78 PRO A C 1
ATOM 626 O O . PRO A 1 78 ? 2.890 0.320 13.090 1.00 91.50 78 PRO A O 1
ATOM 629 N N . GLY A 1 79 ? 1.061 -0.964 12.785 1.00 96.94 79 GLY A N 1
ATOM 630 C CA . GLY A 1 79 ? 0.094 -0.064 13.408 1.00 96.94 79 GLY A CA 1
ATOM 631 C C . GLY A 1 79 ? -1.091 0.245 12.497 1.00 96.94 79 GLY A C 1
ATOM 632 O O . GLY A 1 79 ? -0.951 0.327 11.276 1.00 96.94 79 GLY A O 1
ATOM 633 N N . HIS A 1 80 ? -2.262 0.427 13.107 1.00 98.44 80 HIS A N 1
ATOM 634 C CA . HIS A 1 80 ? -3.481 0.783 12.384 1.00 98.44 80 HIS A CA 1
ATOM 635 C C . HIS A 1 80 ? -3.360 2.194 11.826 1.00 98.44 80 HIS A C 1
ATOM 637 O O . HIS A 1 80 ? -3.068 3.139 12.563 1.00 98.44 80 HIS A O 1
ATOM 643 N N . HIS A 1 81 ? -3.606 2.325 10.530 1.00 97.94 81 HIS A N 1
ATOM 644 C CA . HIS A 1 81 ? -3.555 3.591 9.818 1.00 97.94 81 HIS A CA 1
ATOM 645 C C . HIS A 1 81 ? -4.631 3.651 8.734 1.00 97.94 81 HIS A C 1
ATOM 647 O O . HIS A 1 81 ? -5.359 2.683 8.504 1.00 97.94 81 HIS A O 1
ATOM 653 N N . HIS A 1 82 ? -4.722 4.820 8.107 1.00 97.88 82 HIS A N 1
ATOM 654 C CA . HIS A 1 82 ? -5.426 5.015 6.850 1.00 97.88 82 HIS A CA 1
ATOM 655 C C . HIS A 1 82 ? -4.417 5.391 5.777 1.00 97.88 82 HIS A C 1
ATOM 657 O O . HIS A 1 82 ? -3.384 6.003 6.071 1.00 97.88 82 HIS A O 1
ATOM 663 N N . ASP A 1 83 ? -4.751 5.048 4.546 1.00 95.62 83 ASP A N 1
ATOM 664 C CA . ASP A 1 83 ? -3.959 5.398 3.385 1.00 95.62 83 ASP A CA 1
ATOM 665 C C . ASP A 1 83 ? -4.451 6.698 2.760 1.00 95.62 83 ASP A C 1
ATOM 667 O O . ASP A 1 83 ? -5.632 7.024 2.837 1.00 95.62 83 ASP A O 1
ATOM 671 N N . ASP A 1 84 ? -3.513 7.436 2.157 1.00 93.50 84 ASP A N 1
ATOM 672 C CA . ASP A 1 84 ? -3.799 8.524 1.213 1.00 93.50 84 ASP A CA 1
ATOM 673 C C . ASP A 1 84 ? -4.829 9.555 1.710 1.00 93.50 84 ASP A C 1
ATOM 675 O O . ASP A 1 84 ? -5.701 10.013 0.974 1.00 93.50 84 ASP A O 1
ATOM 679 N N . VAL A 1 85 ? -4.737 9.903 2.995 1.00 94.38 85 VAL A N 1
ATOM 680 C CA . VAL A 1 85 ? -5.446 11.043 3.579 1.00 94.38 85 VAL A CA 1
ATOM 681 C C . VAL A 1 85 ? -4.591 12.296 3.343 1.00 94.38 85 VAL A C 1
ATOM 683 O O . VAL A 1 85 ? -3.397 12.260 3.676 1.00 94.38 85 VAL A O 1
ATOM 686 N N . PRO A 1 86 ? -5.159 13.412 2.839 1.00 91.94 86 PRO A N 1
ATOM 687 C CA . PRO A 1 86 ? -4.417 14.654 2.623 1.00 91.94 86 PRO A CA 1
ATOM 688 C C . PRO A 1 86 ? -3.651 15.106 3.874 1.00 91.94 86 PRO A C 1
ATOM 690 O O . PRO A 1 86 ? -4.142 14.971 4.992 1.00 91.94 86 PRO A O 1
ATOM 693 N N . ARG A 1 87 ? -2.446 15.667 3.710 1.00 90.81 87 ARG A N 1
ATOM 694 C CA . ARG A 1 87 ? -1.565 16.109 4.820 1.00 90.81 87 ARG A CA 1
ATOM 695 C C . ARG A 1 87 ? -1.292 17.614 4.826 1.00 90.81 87 ARG A C 1
ATOM 697 O O . ARG A 1 87 ? -0.268 18.062 5.330 1.00 90.81 87 ARG A O 1
ATOM 704 N N . SER A 1 88 ? -2.218 18.396 4.288 1.00 84.31 88 SER A N 1
ATOM 705 C CA . SER A 1 88 ? -2.158 19.862 4.196 1.00 84.31 88 SER A CA 1
ATOM 706 C C . SER A 1 88 ? -2.238 20.610 5.536 1.00 84.31 88 SER A C 1
ATOM 708 O O . SER A 1 88 ? -2.085 21.831 5.579 1.00 84.31 88 SER A O 1
ATOM 710 N N . GLY A 1 89 ? -2.483 19.900 6.641 1.00 73.56 89 GLY A N 1
ATOM 711 C CA . GLY A 1 89 ? -2.520 20.466 7.987 1.00 73.56 89 GLY A CA 1
ATOM 712 C C . GLY A 1 89 ? -1.144 20.902 8.511 1.00 73.56 89 GLY A C 1
ATOM 713 O O . GLY A 1 89 ? -0.094 20.560 7.973 1.00 73.56 89 GLY A O 1
ATOM 714 N N . LYS A 1 90 ? -1.137 21.626 9.639 1.00 65.00 90 LYS A N 1
ATOM 715 C CA . LYS A 1 90 ? 0.034 22.376 10.142 1.00 65.00 90 LYS A CA 1
ATOM 716 C C . LYS A 1 90 ? 1.272 21.561 10.549 1.00 65.00 90 LYS A C 1
ATOM 718 O O . LYS A 1 90 ? 2.296 22.171 10.817 1.00 65.00 90 LYS A O 1
ATOM 723 N N . ASN A 1 91 ? 1.219 20.229 10.579 1.00 79.12 91 ASN A N 1
ATOM 724 C CA . ASN A 1 91 ? 2.297 19.386 11.125 1.00 79.12 91 ASN A CA 1
ATOM 725 C C . ASN A 1 91 ? 2.575 18.123 10.282 1.00 79.12 91 ASN A C 1
ATOM 727 O O . ASN A 1 91 ? 3.070 17.123 10.807 1.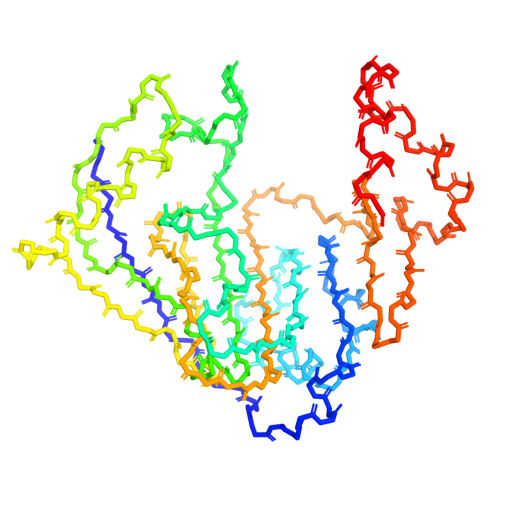00 79.12 91 ASN A O 1
ATOM 731 N N . GLY A 1 92 ? 2.158 18.103 9.009 1.00 84.25 92 GLY A N 1
ATOM 732 C CA . GLY A 1 92 ? 2.289 16.929 8.133 1.00 84.25 92 GLY A CA 1
ATOM 733 C C . GLY A 1 92 ? 1.492 15.696 8.589 1.00 84.25 92 GLY A C 1
ATOM 734 O O . GLY A 1 92 ? 1.674 14.602 8.052 1.00 84.25 92 GLY A O 1
ATOM 735 N N . GLN A 1 93 ? 0.621 15.836 9.595 1.00 92.00 93 GLN A N 1
ATOM 736 C CA . GLN A 1 93 ? -0.341 14.809 9.997 1.00 92.00 93 GLN A CA 1
ATOM 737 C C . GLN A 1 93 ? -1.535 14.782 9.025 1.00 92.00 93 GLN A C 1
ATOM 739 O O . GLN A 1 93 ? -1.812 15.795 8.380 1.00 92.00 93 GLN A O 1
ATOM 744 N N . PRO A 1 94 ? -2.249 13.647 8.922 1.00 93.88 94 PRO A N 1
ATOM 745 C CA . PRO A 1 94 ? -3.479 13.561 8.140 1.00 93.88 94 PRO A CA 1
ATOM 746 C C . PRO A 1 94 ? -4.513 14.626 8.541 1.00 93.88 94 PRO A C 1
ATOM 748 O O . PRO A 1 94 ? -4.798 14.815 9.725 1.00 93.88 94 PRO A O 1
ATOM 751 N N . ASN A 1 95 ? -5.095 15.296 7.551 1.00 93.19 95 ASN A N 1
ATOM 752 C CA . ASN A 1 95 ? -6.156 16.281 7.706 1.00 93.19 95 ASN A CA 1
ATOM 753 C C . ASN A 1 95 ? -7.518 15.574 7.709 1.00 93.19 95 ASN A C 1
ATOM 755 O O . ASN A 1 95 ? -8.061 15.233 6.662 1.00 93.19 95 ASN A O 1
ATOM 759 N N . TYR A 1 96 ? -8.077 15.353 8.900 1.00 93.06 96 TYR A N 1
ATOM 760 C CA . TYR A 1 96 ? -9.406 14.754 9.059 1.00 93.06 96 TYR A CA 1
ATOM 761 C C . TYR A 1 96 ? -10.536 15.768 9.242 1.00 93.06 96 TYR A C 1
ATOM 763 O O . TYR A 1 96 ? -11.699 15.371 9.173 1.00 93.06 96 TYR A O 1
ATOM 771 N N . GLU A 1 97 ? -10.208 17.040 9.478 1.00 90.31 97 GLU A N 1
ATOM 772 C CA . GLU A 1 97 ? -11.185 18.098 9.750 1.00 90.31 97 GLU A CA 1
ATOM 773 C C . GLU A 1 97 ? -11.815 18.631 8.462 1.00 90.31 97 GLU A C 1
ATOM 775 O O . GLU A 1 97 ? -13.038 18.699 8.360 1.00 90.31 97 GLU A O 1
ATOM 780 N N . ASN A 1 98 ? -10.989 18.979 7.471 1.00 90.00 98 ASN A N 1
ATOM 781 C CA . ASN A 1 98 ? -11.444 19.485 6.178 1.00 90.00 98 ASN A CA 1
ATOM 782 C C . ASN A 1 98 ? -10.519 18.983 5.055 1.00 90.00 98 ASN A C 1
ATOM 784 O O . ASN A 1 98 ? -9.718 19.769 4.539 1.00 90.00 98 ASN A O 1
ATOM 788 N N . PRO A 1 99 ? -10.562 17.677 4.730 1.00 91.56 99 PRO A N 1
ATOM 789 C CA . PRO A 1 99 ? -9.712 17.102 3.695 1.00 91.56 99 PRO A CA 1
ATOM 790 C C . P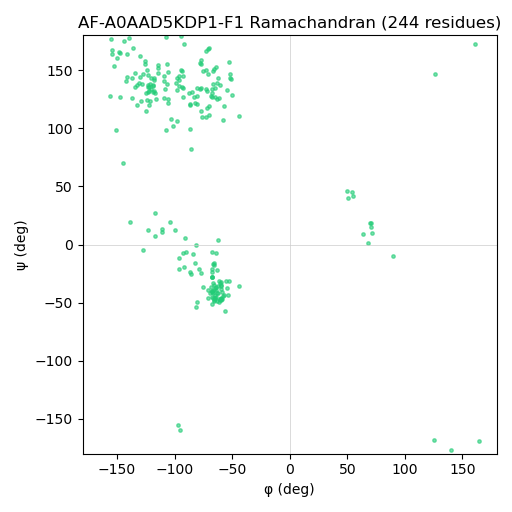RO A 1 99 ? -10.088 17.641 2.311 1.00 91.56 99 PRO A C 1
ATOM 792 O O . PRO A 1 99 ? -11.265 17.726 1.965 1.00 91.56 99 PRO A O 1
ATOM 795 N N . GLU A 1 100 ? -9.081 17.949 1.500 1.00 91.38 100 GLU A N 1
ATOM 796 C CA . GLU A 1 100 ? -9.237 18.442 0.127 1.00 91.38 100 GLU A CA 1
ATOM 797 C C . GLU A 1 100 ? -9.816 17.391 -0.817 1.00 91.38 100 GLU A C 1
ATOM 799 O O . GLU A 1 100 ? -10.459 17.735 -1.806 1.00 91.38 100 GLU A O 1
ATOM 804 N N . TYR A 1 101 ? -9.577 16.115 -0.521 1.00 92.38 101 TYR A N 1
ATOM 805 C CA . TYR A 1 101 ? -10.094 14.990 -1.282 1.00 92.38 101 TYR A CA 1
ATOM 806 C C . TYR A 1 101 ? -10.345 13.783 -0.378 1.00 92.38 101 TYR A C 1
ATOM 808 O O . TYR A 1 101 ? -9.879 13.708 0.760 1.00 92.38 101 TYR A O 1
ATOM 816 N N . ARG A 1 102 ? -11.092 12.820 -0.916 1.00 93.94 102 ARG A N 1
ATOM 817 C CA . ARG A 1 102 ? -11.314 11.498 -0.324 1.00 93.94 102 ARG A CA 1
ATOM 818 C C . ARG A 1 102 ? -10.808 10.455 -1.304 1.00 93.94 102 ARG A C 1
ATOM 820 O O . ARG A 1 102 ? -11.100 10.561 -2.494 1.00 93.94 102 ARG A O 1
ATOM 827 N N . SER A 1 103 ? -10.050 9.488 -0.812 1.00 95.44 103 SER A N 1
ATOM 828 C CA . SER A 1 103 ? -9.439 8.451 -1.633 1.00 95.44 103 SER A CA 1
ATOM 829 C C . SER A 1 103 ? -10.152 7.113 -1.477 1.00 95.44 103 SER A C 1
ATOM 831 O O . SER A 1 103 ? -10.740 6.785 -0.443 1.00 95.44 103 SER A O 1
ATOM 833 N N . LEU A 1 104 ? -10.125 6.361 -2.570 1.00 96.56 104 LEU A N 1
ATOM 834 C CA . LEU A 1 104 ? -10.567 4.985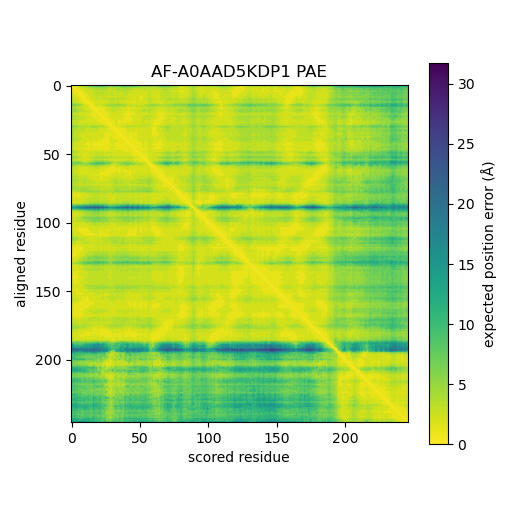 -2.662 1.00 96.56 104 LEU A CA 1
ATOM 835 C C . LEU A 1 104 ? -9.377 4.137 -3.100 1.00 96.56 104 LEU A C 1
ATOM 837 O O . LEU A 1 104 ? -8.576 4.557 -3.937 1.00 96.56 104 LEU A O 1
ATOM 841 N N . HIS A 1 105 ? -9.291 2.933 -2.555 1.00 97.81 105 HIS A N 1
ATOM 842 C CA . HIS A 1 105 ? -8.202 2.002 -2.780 1.00 97.81 105 HIS A CA 1
ATOM 843 C C . HIS A 1 105 ? -8.715 0.675 -3.311 1.00 97.81 105 HIS A C 1
ATOM 845 O O . HIS A 1 105 ? -9.774 0.214 -2.888 1.00 97.81 105 HIS A O 1
ATOM 851 N N . LEU A 1 106 ? -7.929 0.038 -4.175 1.00 98.12 106 LEU A N 1
ATOM 852 C CA . LEU A 1 106 ? -8.082 -1.358 -4.558 1.00 98.12 106 LEU A CA 1
ATOM 853 C C . LEU A 1 106 ? -6.764 -2.077 -4.300 1.00 98.12 106 LEU A C 1
ATOM 855 O O . LEU A 1 106 ? -5.745 -1.775 -4.913 1.00 98.12 106 LEU A O 1
ATOM 859 N N . MET A 1 107 ? -6.773 -3.028 -3.375 1.00 98.44 107 MET A N 1
ATOM 860 C CA . MET A 1 107 ? -5.593 -3.789 -2.982 1.00 98.44 107 MET A CA 1
ATOM 861 C C . MET A 1 107 ? -5.677 -5.231 -3.474 1.00 98.44 107 MET A C 1
ATOM 863 O O . MET A 1 107 ? -6.747 -5.842 -3.471 1.00 98.44 107 MET A O 1
ATOM 867 N N . GLY A 1 108 ? -4.519 -5.782 -3.833 1.00 98.31 108 GLY A N 1
ATOM 868 C CA . GLY A 1 108 ? -4.321 -7.199 -4.115 1.00 98.31 108 GLY A CA 1
ATOM 869 C C . GLY A 1 108 ? -3.159 -7.780 -3.312 1.00 98.31 108 GLY A C 1
ATOM 870 O O . GLY A 1 108 ? -2.163 -7.107 -3.040 1.00 98.31 108 GLY A O 1
ATOM 871 N N . LEU A 1 109 ? -3.288 -9.055 -2.944 1.00 98.31 109 LEU A N 1
ATOM 872 C CA . LEU A 1 109 ? -2.246 -9.845 -2.292 1.00 98.31 109 LEU A CA 1
ATOM 873 C C . LEU A 1 109 ? -2.019 -11.168 -3.025 1.00 98.31 109 LEU A C 1
ATOM 875 O O . LEU A 1 109 ? -2.974 -11.872 -3.352 1.00 98.31 109 LEU A O 1
ATOM 879 N N . VAL A 1 110 ? -0.753 -11.551 -3.179 1.00 98.25 110 VAL A N 1
ATOM 880 C CA . VAL A 1 110 ? -0.338 -12.930 -3.473 1.00 98.25 110 VAL A CA 1
ATOM 881 C C . VAL A 1 110 ? 0.529 -13.405 -2.315 1.00 98.25 110 VAL A C 1
ATOM 883 O O . VAL A 1 110 ? 1.433 -12.686 -1.877 1.00 98.25 110 VAL A O 1
ATOM 886 N N . ASN A 1 111 ? 0.231 -14.602 -1.805 1.00 96.56 111 ASN A N 1
ATOM 887 C CA . ASN A 1 111 ? 0.768 -15.130 -0.547 1.00 96.56 111 ASN A CA 1
ATOM 888 C C . ASN A 1 111 ? 0.529 -14.191 0.651 1.00 96.56 111 ASN A C 1
ATOM 890 O O . ASN A 1 111 ? 1.405 -13.967 1.489 1.00 96.56 111 ASN A O 1
ATOM 894 N N . GLY A 1 112 ? -0.663 -13.600 0.735 1.00 93.69 112 GLY A N 1
ATOM 895 C CA . GLY A 1 112 ? -1.100 -12.823 1.894 1.00 93.69 112 GLY A CA 1
ATOM 896 C C . GLY A 1 112 ? -1.209 -13.661 3.171 1.00 93.69 112 GLY A C 1
ATOM 897 O O . GLY A 1 112 ? -1.077 -13.123 4.261 1.00 93.69 112 GLY A O 1
ATOM 898 N N . ASP A 1 113 ? -1.358 -14.980 3.064 1.00 93.19 113 ASP A N 1
ATOM 899 C CA . ASP A 1 113 ? -1.308 -15.913 4.190 1.00 93.19 113 ASP A CA 1
ATOM 900 C C . ASP A 1 113 ? 0.094 -16.014 4.812 1.00 93.19 113 ASP A C 1
ATOM 902 O O . ASP A 1 113 ? 0.189 -16.230 6.015 1.00 93.19 113 ASP A O 1
ATOM 906 N N . VAL A 1 114 ? 1.175 -15.785 4.049 1.00 95.25 114 VAL A N 1
ATOM 907 C CA . VAL A 1 114 ? 2.547 -15.697 4.594 1.00 95.25 114 VAL A CA 1
ATOM 908 C C . VAL A 1 114 ? 2.665 -14.529 5.566 1.00 95.25 114 VAL A C 1
ATOM 910 O O . VAL A 1 114 ? 3.287 -14.646 6.625 1.00 95.25 114 VAL A O 1
ATOM 913 N N . CYS A 1 115 ? 2.066 -13.392 5.216 1.00 96.25 115 CYS A N 1
ATOM 914 C CA . CYS A 1 115 ? 2.047 -12.202 6.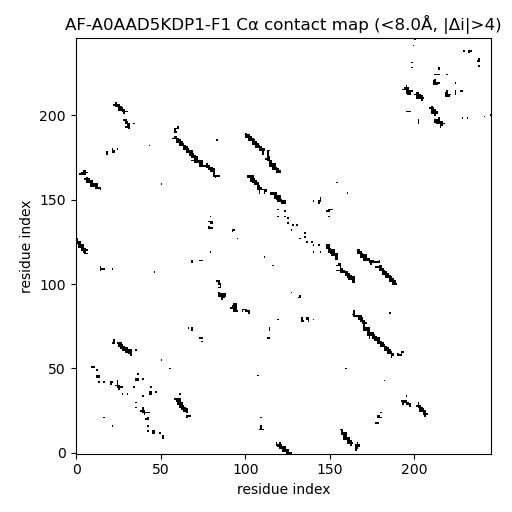051 1.00 96.25 115 CYS A CA 1
ATOM 915 C C . CYS A 1 115 ? 0.779 -11.376 5.792 1.00 96.25 115 CYS A C 1
ATOM 917 O O . CYS A 1 115 ? 0.713 -10.626 4.809 1.00 96.25 115 CYS A O 1
ATOM 919 N N . PRO A 1 116 ? -0.239 -11.525 6.653 1.00 95.31 116 PRO A N 1
ATOM 920 C CA . PRO A 1 116 ? -1.523 -10.872 6.450 1.00 95.31 116 PRO A CA 1
ATOM 921 C C . PRO A 1 116 ? -1.454 -9.342 6.455 1.00 95.31 116 PRO A C 1
ATOM 923 O O . PRO A 1 116 ? -0.749 -8.716 7.249 1.00 95.31 116 PRO A O 1
ATOM 926 N N . THR A 1 117 ? -2.270 -8.731 5.597 1.00 97.00 117 THR A N 1
ATOM 927 C CA . THR A 1 117 ? -2.822 -7.400 5.883 1.00 97.00 117 THR A CA 1
ATOM 928 C C . THR A 1 117 ? -4.100 -7.614 6.681 1.00 97.00 117 THR A C 1
ATOM 930 O O . THR A 1 117 ? -4.936 -8.430 6.291 1.00 97.00 117 THR A O 1
ATOM 933 N N . GLN A 1 118 ? -4.262 -6.913 7.796 1.00 97.75 118 GLN A N 1
ATOM 934 C CA . GLN A 1 118 ? -5.426 -7.033 8.667 1.00 97.75 118 GLN A CA 1
ATOM 935 C C . GLN A 1 118 ? -6.177 -5.708 8.713 1.00 97.75 118 GLN A C 1
ATOM 937 O O . GLN A 1 118 ? -5.568 -4.667 8.944 1.00 97.75 118 GLN A O 1
ATOM 942 N N . PHE A 1 119 ? -7.488 -5.766 8.510 1.00 98.69 119 PHE A N 1
ATOM 943 C CA . PHE A 1 119 ? -8.411 -4.655 8.695 1.00 98.69 119 PHE A CA 1
ATOM 944 C C . PHE A 1 119 ? -9.043 -4.735 10.081 1.00 98.69 119 PHE A C 1
ATOM 946 O O . PHE A 1 119 ? -9.339 -5.832 10.550 1.00 98.69 119 PHE A O 1
ATOM 953 N N . ALA A 1 120 ? -9.293 -3.589 10.705 1.00 98.69 120 ALA A N 1
ATOM 954 C CA . ALA A 1 120 ? -10.203 -3.485 11.839 1.00 98.69 120 ALA A CA 1
ATOM 955 C C . ALA A 1 120 ? -11.556 -3.003 11.309 1.00 98.69 120 ALA A C 1
ATOM 957 O O . ALA A 1 120 ? -11.691 -1.845 10.924 1.00 98.69 120 ALA A O 1
ATOM 958 N N . VAL A 1 121 ? -12.543 -3.891 11.247 1.00 98.75 121 VAL A N 1
ATOM 959 C CA . VAL A 1 121 ? -13.865 -3.637 10.666 1.00 98.75 121 VAL A CA 1
ATOM 960 C C . VAL A 1 121 ? -14.865 -3.305 11.771 1.00 98.75 121 VAL A C 1
ATOM 962 O O . VAL A 1 121 ? -14.928 -3.996 12.787 1.00 98.75 121 VAL A O 1
ATOM 965 N N . GLY A 1 122 ? -15.649 -2.247 11.583 1.00 98.38 122 GLY A N 1
ATOM 966 C CA . GLY A 1 122 ? -16.677 -1.808 12.524 1.00 98.38 122 GLY A CA 1
ATOM 967 C C . GLY A 1 122 ? -16.747 -0.290 12.666 1.00 98.38 122 GLY A C 1
ATOM 968 O O . GLY A 1 122 ? -16.025 0.461 12.007 1.00 98.38 122 GLY A O 1
ATOM 969 N N . GLU A 1 123 ? -17.623 0.165 13.557 1.00 98.25 123 GLU A N 1
ATOM 970 C CA . GLU A 1 123 ? -17.773 1.585 13.862 1.00 98.25 123 GLU A CA 1
ATOM 971 C C . GLU A 1 123 ? -16.963 1.976 15.103 1.00 98.25 123 GLU A C 1
ATOM 973 O O . GLU A 1 123 ? -16.997 1.295 16.129 1.00 98.25 123 GLU A O 1
ATOM 978 N N . ILE A 1 124 ? -16.278 3.117 15.033 1.00 98.38 124 ILE A N 1
ATOM 979 C CA . ILE A 1 124 ? -15.554 3.701 16.163 1.00 98.38 124 ILE A CA 1
ATOM 980 C C . ILE A 1 124 ? -15.704 5.222 16.164 1.00 98.38 124 ILE A C 1
ATOM 982 O O . ILE A 1 124 ? -15.749 5.867 15.116 1.00 98.38 124 ILE A O 1
ATOM 986 N N . GLU A 1 125 ? -15.797 5.809 17.353 1.00 98.00 125 GLU A N 1
ATOM 987 C CA . GLU A 1 125 ? -15.781 7.256 17.532 1.00 98.00 125 GLU A CA 1
ATOM 988 C C . GLU A 1 125 ? -14.434 7.687 18.110 1.00 98.00 125 GLU A C 1
ATOM 990 O O . GLU A 1 125 ? -14.022 7.202 19.161 1.00 98.00 125 GLU A O 1
ATOM 995 N N . LEU A 1 126 ? -13.739 8.572 17.392 1.00 96.44 126 LEU A N 1
ATOM 996 C CA . LEU A 1 126 ? -12.382 9.012 17.713 1.00 96.44 126 LEU A CA 1
ATOM 997 C C . LEU A 1 126 ? -12.268 10.532 17.699 1.00 96.44 126 LEU A C 1
ATOM 999 O O . LEU A 1 126 ? -12.855 11.209 16.850 1.00 96.44 126 LEU A O 1
ATOM 1003 N N . GLU A 1 127 ? -11.461 11.069 18.601 1.00 94.88 127 GLU A N 1
ATOM 1004 C CA . GLU A 1 127 ? -11.015 12.460 18.560 1.00 94.88 127 GLU A CA 1
ATOM 1005 C C . GLU A 1 127 ? -9.683 12.549 17.813 1.00 94.88 127 GLU A C 1
ATOM 1007 O O . GLU A 1 127 ? -8.861 11.632 17.879 1.00 94.88 127 GLU A O 1
ATOM 1012 N N . VAL A 1 128 ? -9.473 13.636 17.068 1.00 92.69 128 VAL A N 1
ATOM 1013 C CA . VAL A 1 128 ? -8.176 13.908 16.440 1.00 92.69 128 VAL A CA 1
ATOM 1014 C C . VAL A 1 128 ? -7.245 14.427 17.540 1.00 92.69 128 VAL A C 1
ATOM 1016 O O . VAL A 1 128 ? -7.536 15.476 18.109 1.00 92.69 128 VAL A O 1
ATOM 1019 N N . PRO A 1 129 ? -6.167 13.708 17.894 1.00 92.38 129 PRO A N 1
ATOM 1020 C CA . PRO A 1 129 ? -5.273 14.146 18.958 1.00 92.38 129 PRO A CA 1
ATOM 1021 C C . PRO A 1 129 ? -4.351 15.274 18.478 1.00 92.38 129 PRO A C 1
ATOM 1023 O O . PRO A 1 129 ? -3.970 15.313 17.311 1.00 92.38 129 PRO A O 1
ATOM 1026 N N . ASP A 1 130 ? -3.860 16.093 19.412 1.00 88.12 130 ASP A N 1
ATOM 1027 C CA . ASP A 1 130 ? -2.815 17.099 19.139 1.00 88.12 130 ASP A CA 1
ATOM 1028 C C . ASP A 1 130 ? -1.450 16.475 18.756 1.00 88.12 130 ASP A C 1
ATOM 1030 O O . ASP A 1 130 ? -0.551 17.156 18.261 1.00 88.12 130 ASP A O 1
ATOM 1034 N N . GLY A 1 131 ? -1.264 15.175 19.023 1.00 89.56 131 GLY A N 1
ATOM 1035 C CA . GLY A 1 131 ? -0.035 14.421 18.764 1.00 89.56 131 GLY A CA 1
ATOM 1036 C C . GLY A 1 131 ? -0.034 13.625 17.452 1.00 89.56 131 GLY A C 1
ATOM 1037 O O . GLY A 1 131 ? -0.741 13.926 16.497 1.00 89.56 131 GLY A O 1
ATOM 1038 N N . ILE A 1 132 ? 0.777 12.560 17.400 1.00 92.81 132 ILE A N 1
ATOM 1039 C CA . ILE A 1 132 ? 0.822 11.655 16.237 1.00 92.81 132 ILE A CA 1
ATOM 1040 C C . ILE A 1 132 ? -0.478 10.846 16.183 1.00 92.81 132 ILE A C 1
ATOM 1042 O O . ILE A 1 132 ? -0.681 9.960 17.019 1.00 92.81 132 ILE A O 1
ATOM 1046 N N . ILE A 1 133 ? -1.317 11.106 15.176 1.00 95.38 133 ILE A N 1
ATOM 1047 C CA . ILE A 1 133 ? -2.686 10.575 15.096 1.00 95.38 133 ILE A CA 1
ATOM 1048 C C . ILE A 1 133 ? -2.696 9.048 15.168 1.00 95.38 133 ILE A C 1
ATOM 1050 O O . ILE A 1 133 ? -3.272 8.470 16.088 1.00 95.38 133 ILE A O 1
ATOM 1054 N N . TYR A 1 134 ? -1.979 8.380 14.262 1.00 96.44 134 TYR A N 1
ATOM 1055 C CA . TYR A 1 134 ? -1.986 6.916 14.195 1.00 96.44 134 TYR A CA 1
ATOM 1056 C C . TYR A 1 134 ? -1.325 6.238 15.398 1.00 96.44 134 TYR A C 1
ATOM 1058 O O . TYR A 1 134 ? -1.651 5.098 15.709 1.00 96.44 134 TYR A O 1
ATOM 1066 N N . LYS A 1 135 ? -0.456 6.934 16.144 1.00 96.00 135 LYS A N 1
ATOM 1067 C CA . LYS A 1 135 ? 0.100 6.394 17.394 1.00 96.00 135 LYS A CA 1
ATOM 1068 C C . LYS A 1 135 ? -0.971 6.277 18.480 1.00 96.00 135 LYS A C 1
ATOM 1070 O O . LYS A 1 135 ? -0.911 5.349 19.286 1.00 96.00 135 LYS A O 1
ATOM 1075 N N . GLN A 1 136 ? -1.900 7.231 18.529 1.00 97.12 136 GLN A N 1
ATOM 1076 C CA . GLN A 1 136 ? -3.012 7.211 19.474 1.00 97.12 136 GLN A CA 1
ATOM 1077 C C . GLN A 1 136 ? -4.129 6.300 18.962 1.00 97.12 136 GLN A C 1
ATOM 1079 O O . GLN A 1 136 ? -4.459 5.324 19.629 1.00 97.12 136 GLN A O 1
ATOM 1084 N N . TRP A 1 137 ? -4.596 6.526 17.732 1.00 97.94 137 TRP A N 1
ATOM 1085 C CA . TRP A 1 137 ? -5.689 5.751 17.143 1.00 97.94 137 TRP A CA 1
ATOM 1086 C C . TRP A 1 137 ? -5.385 4.260 17.044 1.00 97.94 137 TRP A C 1
ATOM 1088 O O . TRP A 1 137 ? -6.290 3.457 17.227 1.00 97.94 137 TRP A O 1
ATOM 1098 N N . HIS A 1 138 ? -4.126 3.853 16.847 1.00 98.06 138 HIS A N 1
ATOM 1099 C CA . HIS A 1 138 ? -3.780 2.435 16.915 1.00 98.06 138 HIS A CA 1
ATOM 1100 C C . HIS A 1 138 ? -4.164 1.807 18.261 1.00 98.06 138 HIS A C 1
ATOM 1102 O O . HIS A 1 138 ? -4.731 0.719 18.271 1.00 98.06 138 HIS A O 1
ATOM 1108 N N . LYS A 1 139 ? -3.910 2.487 19.385 1.00 98.25 139 LYS A N 1
ATOM 1109 C CA . LYS A 1 139 ? -4.283 1.987 20.717 1.00 98.25 139 LYS A CA 1
ATOM 1110 C C . LYS A 1 139 ? -5.796 1.934 20.887 1.00 98.25 139 LYS A C 1
ATOM 1112 O O . LYS A 1 139 ? -6.304 0.963 21.435 1.00 98.25 139 LYS A O 1
ATOM 1117 N N . ASP A 1 140 ? -6.491 2.959 20.403 1.00 98.44 140 ASP A N 1
ATOM 1118 C CA . ASP A 1 140 ? -7.945 3.066 20.528 1.00 98.44 140 ASP A CA 1
ATOM 1119 C C . ASP A 1 140 ? -8.655 1.985 19.698 1.00 98.44 140 ASP A C 1
ATOM 1121 O O . ASP A 1 140 ? -9.585 1.344 20.185 1.00 98.44 140 ASP A O 1
ATOM 1125 N N . VAL A 1 141 ? -8.163 1.709 18.484 1.00 98.69 141 VAL A N 1
ATOM 1126 C CA . VAL A 1 141 ? -8.652 0.618 17.626 1.00 98.69 141 VAL A CA 1
ATOM 1127 C C . VAL A 1 141 ? -8.391 -0.743 18.270 1.00 98.69 141 VAL A C 1
ATOM 1129 O O . VAL A 1 141 ? -9.303 -1.562 18.325 1.00 98.69 141 VAL A O 1
ATOM 1132 N N . ILE A 1 142 ? -7.191 -0.983 18.816 1.00 98.50 142 ILE A N 1
ATOM 1133 C CA . ILE A 1 142 ? -6.898 -2.234 19.538 1.00 98.50 142 ILE A CA 1
ATOM 1134 C C . ILE A 1 142 ? -7.851 -2.408 20.726 1.00 98.50 142 ILE A C 1
ATOM 1136 O O . ILE A 1 142 ? -8.470 -3.458 20.855 1.00 98.50 142 ILE A O 1
ATOM 1140 N N . ALA A 1 143 ? -8.057 -1.365 21.535 1.00 98.50 143 ALA A N 1
ATOM 1141 C CA . ALA A 1 143 ? -8.989 -1.418 22.659 1.00 98.50 143 ALA A CA 1
ATOM 1142 C C . ALA A 1 143 ? -10.442 -1.671 22.215 1.00 98.50 143 ALA A C 1
ATOM 1144 O O . ALA A 1 143 ? -11.188 -2.366 22.905 1.00 98.50 143 ALA A O 1
ATOM 1145 N N . ALA A 1 144 ? -10.859 -1.125 21.068 1.00 98.56 144 ALA A N 1
ATOM 1146 C CA . ALA A 1 144 ? -12.183 -1.373 20.504 1.00 98.56 144 ALA A CA 1
ATOM 1147 C C . ALA A 1 144 ? -12.350 -2.826 20.031 1.00 98.56 144 ALA A C 1
ATOM 1149 O O . ALA A 1 144 ? -13.408 -3.417 20.265 1.00 98.56 144 ALA A O 1
ATOM 1150 N N . VAL A 1 145 ? -11.317 -3.409 19.416 1.00 98.44 145 VAL A N 1
ATOM 1151 C CA . VAL A 1 145 ? -11.310 -4.824 19.017 1.00 98.44 145 VAL A CA 1
ATOM 1152 C C . VAL A 1 145 ? -11.312 -5.740 20.240 1.00 98.44 145 VAL A C 1
ATOM 1154 O O . VAL A 1 145 ? -12.141 -6.644 20.318 1.00 98.44 145 VAL A O 1
ATOM 1157 N N . ASP A 1 146 ? -10.469 -5.467 21.237 1.00 98.25 146 ASP A N 1
ATOM 1158 C CA . ASP A 1 146 ? -10.407 -6.244 22.483 1.00 98.25 146 ASP A CA 1
ATOM 1159 C C . ASP A 1 146 ? -11.736 -6.197 23.259 1.00 98.25 146 ASP A C 1
ATOM 1161 O O . ASP A 1 146 ? -12.122 -7.162 23.921 1.00 98.25 146 ASP A O 1
ATOM 1165 N N . ALA A 1 147 ? -12.471 -5.086 23.150 1.00 98.00 147 ALA A N 1
ATOM 1166 C CA . ALA A 1 147 ? -13.807 -4.926 23.718 1.00 98.00 147 ALA A CA 1
ATOM 1167 C C . ALA A 1 147 ? -14.934 -5.543 22.861 1.00 98.00 147 ALA A C 1
ATOM 1169 O O . ALA A 1 147 ? -16.103 -5.426 23.235 1.00 98.00 147 ALA A O 1
ATOM 1170 N N . GLY A 1 148 ? -14.620 -6.150 21.711 1.00 97.62 148 GLY A N 1
ATOM 1171 C CA . GLY A 1 148 ? -15.592 -6.753 20.793 1.00 97.62 148 GLY A CA 1
ATOM 1172 C C . GLY A 1 148 ? -16.473 -5.749 20.040 1.00 97.62 148 GLY A C 1
ATOM 1173 O O . GLY A 1 148 ? -17.536 -6.123 19.550 1.00 97.62 148 GLY A O 1
ATOM 1174 N N . LYS A 1 149 ? -16.074 -4.471 19.969 1.00 97.56 149 LYS A N 1
ATOM 1175 C CA . LYS A 1 149 ? -16.796 -3.422 19.218 1.00 97.56 149 LYS A CA 1
ATOM 1176 C C . LYS A 1 149 ? -16.408 -3.378 17.741 1.00 97.56 149 LYS A C 1
ATOM 1178 O O . LYS A 1 149 ? -17.181 -2.903 16.917 1.00 97.56 149 LYS A O 1
ATOM 1183 N N . MET A 1 150 ? -15.204 -3.843 17.435 1.00 98.56 150 MET A N 1
ATOM 1184 C CA . MET A 1 150 ? -14.671 -3.996 16.087 1.00 98.56 150 MET A CA 1
ATOM 1185 C C . MET A 1 150 ? -14.096 -5.403 15.941 1.00 98.56 150 MET A C 1
ATOM 1187 O O . MET A 1 150 ? -13.795 -6.066 16.934 1.00 98.56 150 MET A O 1
ATOM 1191 N N . GLU A 1 151 ? -13.910 -5.844 14.705 1.00 98.50 151 GLU A N 1
ATOM 1192 C CA . GLU A 1 151 ? -13.368 -7.160 14.390 1.00 98.50 151 GLU A CA 1
ATOM 1193 C C . GLU A 1 151 ? -12.120 -7.037 13.523 1.00 98.50 151 GLU A C 1
ATOM 1195 O O . GLU A 1 151 ? -12.089 -6.296 12.542 1.00 98.50 151 GLU A O 1
ATOM 1200 N N . HIS A 1 152 ? -11.086 -7.802 13.860 1.00 98.38 152 HIS A N 1
ATOM 1201 C CA . HIS A 1 152 ? -9.944 -7.959 12.977 1.00 98.38 152 HIS A CA 1
ATOM 1202 C C . HIS A 1 152 ? -10.227 -8.990 11.884 1.00 98.38 152 HIS A C 1
ATOM 1204 O O . HIS A 1 152 ? -10.419 -10.169 12.173 1.00 98.38 152 HIS A O 1
ATOM 1210 N N . VAL A 1 153 ? -10.140 -8.564 10.626 1.00 98.31 153 VAL A N 1
ATOM 1211 C CA . VAL A 1 153 ? -10.358 -9.415 9.453 1.00 98.31 153 VAL A CA 1
ATOM 1212 C C . VAL A 1 153 ? -9.134 -9.360 8.544 1.00 98.31 153 VAL A C 1
ATOM 1214 O O . VAL A 1 153 ? -8.700 -8.288 8.123 1.00 98.31 153 VAL A O 1
ATOM 1217 N N . SER A 1 154 ? -8.548 -10.518 8.237 1.00 97.75 154 SER A N 1
ATOM 1218 C CA . SER A 1 154 ? -7.421 -10.603 7.304 1.00 97.75 154 SER A CA 1
ATOM 1219 C C . SER A 1 154 ? -7.890 -10.485 5.857 1.00 97.75 154 SER A C 1
ATOM 1221 O O . SER A 1 154 ? -8.845 -11.142 5.444 1.00 97.75 154 SER A O 1
ATOM 1223 N N . ALA A 1 155 ? -7.181 -9.676 5.074 1.00 97.44 155 ALA A N 1
ATOM 1224 C CA . ALA A 1 155 ? -7.400 -9.571 3.644 1.00 97.44 155 ALA A CA 1
ATOM 1225 C C . ALA A 1 155 ? -6.996 -10.883 2.942 1.00 97.44 155 ALA A C 1
ATOM 1227 O O . ALA A 1 155 ? -5.869 -11.350 3.139 1.00 97.44 155 ALA A O 1
ATOM 1228 N N . PRO A 1 156 ? -7.883 -11.482 2.133 1.00 96.31 156 PRO A N 1
ATOM 1229 C CA . PRO A 1 156 ? -7.577 -12.716 1.421 1.00 96.31 156 PRO A CA 1
ATOM 1230 C C . PRO A 1 156 ? -6.605 -12.493 0.251 1.00 96.31 156 PRO A C 1
ATOM 1232 O O . PRO A 1 156 ? -6.598 -11.440 -0.386 1.00 96.31 156 PRO A O 1
ATOM 1235 N N . SER A 1 157 ? -5.801 -13.515 -0.055 1.00 96.94 157 SER A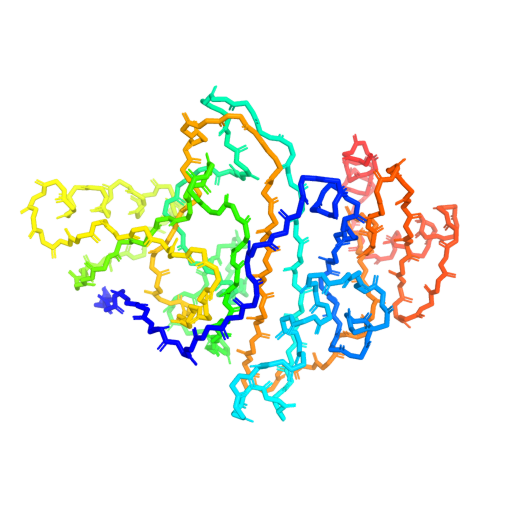 N 1
ATOM 1236 C CA . SER A 1 157 ? -4.988 -13.558 -1.279 1.00 96.94 157 SER A CA 1
ATOM 1237 C C . SER A 1 157 ? -5.870 -13.770 -2.510 1.00 96.94 157 SER A C 1
ATOM 1239 O O . SER A 1 157 ? -6.871 -14.479 -2.429 1.00 96.94 157 SER A O 1
ATOM 1241 N N . GLY A 1 158 ? -5.484 -13.197 -3.652 1.00 97.81 158 GLY A N 1
ATOM 1242 C CA . GLY A 1 158 ? -6.196 -13.378 -4.923 1.00 97.81 158 GLY A CA 1
ATOM 1243 C C . GLY A 1 158 ? -7.566 -12.721 -4.988 1.00 97.81 158 GLY A C 1
ATOM 1244 O O . GLY A 1 158 ? -8.385 -13.104 -5.817 1.00 97.81 158 GLY A O 1
ATOM 1245 N N . VAL A 1 159 ? -7.839 -11.758 -4.110 1.00 98.12 159 VAL A N 1
ATOM 1246 C CA . VAL A 1 159 ? -9.106 -11.027 -4.053 1.00 98.12 159 VAL A CA 1
ATOM 1247 C C . VAL A 1 159 ? -8.832 -9.542 -4.203 1.00 98.12 159 VAL A C 1
ATOM 1249 O O . VAL A 1 159 ? -7.942 -9.002 -3.547 1.00 98.12 159 VAL A O 1
ATOM 1252 N N . TYR A 1 160 ? -9.633 -8.874 -5.028 1.00 98.56 160 TYR A N 1
ATOM 1253 C CA . TYR A 1 160 ? -9.648 -7.418 -5.097 1.00 98.56 160 TYR A CA 1
ATOM 1254 C C . TYR A 1 160 ? -10.322 -6.862 -3.839 1.00 98.56 160 TYR A C 1
ATOM 1256 O O . TYR A 1 160 ? -11.533 -7.015 -3.664 1.00 98.56 160 TYR A O 1
ATOM 1264 N N . VAL A 1 161 ? -9.550 -6.236 -2.954 1.00 98.62 161 VAL A N 1
ATOM 1265 C CA . VAL A 1 161 ? -10.040 -5.659 -1.695 1.00 98.62 161 VAL A CA 1
ATOM 1266 C C . VAL A 1 161 ? -10.141 -4.148 -1.845 1.00 98.62 161 VAL A C 1
ATOM 1268 O O . VAL A 1 161 ? -9.126 -3.460 -1.892 1.00 98.62 161 VAL A O 1
ATOM 1271 N N . GLN A 1 162 ? -11.365 -3.633 -1.921 1.00 98.62 162 GLN A N 1
ATOM 1272 C CA . GLN A 1 162 ? -11.639 -2.204 -1.996 1.00 98.62 162 GLN A CA 1
ATOM 1273 C C . GLN A 1 162 ? -11.896 -1.609 -0.616 1.00 98.62 162 GLN A C 1
ATOM 1275 O O . GLN A 1 162 ? -12.677 -2.164 0.152 1.00 98.62 162 GLN A O 1
ATOM 1280 N N . PHE A 1 163 ? -11.308 -0.455 -0.328 1.00 98.69 163 PHE A N 1
ATOM 1281 C CA . PHE A 1 163 ? -11.512 0.275 0.923 1.00 98.69 163 PHE A CA 1
ATOM 1282 C C . PHE A 1 163 ? -11.251 1.769 0.721 1.00 98.69 163 PHE A C 1
ATOM 1284 O O . PHE A 1 163 ? -10.686 2.159 -0.297 1.00 98.69 163 PHE A O 1
ATOM 1291 N N . ASP A 1 164 ? -11.694 2.609 1.649 1.00 97.81 164 ASP A N 1
ATOM 1292 C CA . ASP A 1 164 ? -11.528 4.065 1.567 1.00 97.81 164 ASP A CA 1
ATOM 1293 C C . ASP A 1 164 ? -10.479 4.593 2.561 1.00 97.81 164 ASP A C 1
ATOM 1295 O O . ASP A 1 164 ? -9.920 3.855 3.379 1.00 97.81 164 ASP A O 1
ATOM 1299 N N . ASP A 1 165 ? -10.257 5.904 2.530 1.00 96.75 165 ASP A N 1
ATOM 1300 C CA . ASP A 1 165 ? -9.383 6.660 3.438 1.00 96.75 165 ASP A CA 1
ATOM 1301 C C . ASP A 1 165 ? -9.801 6.621 4.927 1.00 96.75 165 ASP A C 1
ATOM 1303 O O . ASP A 1 165 ? -9.211 7.312 5.762 1.00 96.75 165 ASP A O 1
ATOM 1307 N N . ARG A 1 166 ? -10.845 5.856 5.279 1.00 97.44 166 ARG A N 1
ATOM 1308 C CA . ARG A 1 166 ? -11.404 5.684 6.635 1.00 97.44 166 ARG A CA 1
ATOM 1309 C C . ARG A 1 166 ? -11.438 4.230 7.086 1.00 97.44 166 ARG A C 1
ATOM 1311 O O . ARG A 1 166 ? -12.065 3.899 8.092 1.00 97.44 166 ARG A O 1
ATOM 1318 N N . SER A 1 167 ? -10.743 3.377 6.351 1.00 98.56 167 SER A N 1
ATOM 1319 C CA . SER A 1 167 ? -10.697 1.948 6.591 1.00 98.56 167 SER A CA 1
ATOM 1320 C C . SER A 1 167 ? -9.397 1.583 7.300 1.00 98.56 167 SER A C 1
ATOM 1322 O O . SER A 1 167 ? -8.327 1.529 6.690 1.00 98.56 167 SER A O 1
ATOM 1324 N N . PHE A 1 168 ? -9.475 1.354 8.610 1.00 98.69 168 PHE A N 1
ATOM 1325 C CA . PHE A 1 168 ? -8.328 0.991 9.433 1.00 98.69 168 PHE A CA 1
ATOM 1326 C C . PHE A 1 168 ? -7.747 -0.349 9.009 1.00 98.69 168 PHE A C 1
ATOM 1328 O O . PHE A 1 168 ? -8.428 -1.377 9.033 1.00 98.69 168 PHE A O 1
ATOM 1335 N N . HIS A 1 169 ? -6.453 -0.344 8.714 1.00 98.56 169 HIS A N 1
ATOM 1336 C CA . HIS A 1 169 ? -5.710 -1.549 8.389 1.00 98.56 169 HIS A CA 1
ATOM 1337 C C . HIS A 1 169 ? -4.256 -1.467 8.858 1.00 98.56 169 HIS A C 1
ATOM 1339 O O . HIS A 1 169 ? -3.754 -0.406 9.233 1.00 98.56 169 HIS A O 1
ATOM 1345 N N . GLN A 1 170 ? -3.591 -2.619 8.889 1.00 97.88 170 GLN A N 1
ATOM 1346 C CA . GLN A 1 170 ? -2.193 -2.757 9.280 1.00 97.88 170 GLN A CA 1
ATOM 1347 C C . GLN A 1 170 ? -1.534 -3.967 8.609 1.00 97.88 170 GLN A C 1
ATOM 1349 O O . GLN A 1 170 ? -2.190 -4.968 8.306 1.00 97.88 170 GLN A O 1
ATOM 1354 N N . GLY A 1 171 ? -0.214 -3.904 8.428 1.00 95.25 171 GLY A N 1
ATOM 1355 C CA . GLY A 1 171 ? 0.594 -5.099 8.188 1.00 95.25 171 GLY A CA 1
ATOM 1356 C C . GLY A 1 171 ? 0.845 -5.843 9.499 1.00 95.25 171 GLY A C 1
ATOM 1357 O O . GLY A 1 171 ? 1.203 -5.225 10.505 1.00 95.25 171 GLY A O 1
ATOM 1358 N N . THR A 1 172 ? 0.665 -7.163 9.501 1.00 96.31 172 THR A N 1
ATOM 1359 C CA . THR A 1 172 ? 0.959 -8.001 10.673 1.00 96.31 172 THR A CA 1
ATOM 1360 C C . THR A 1 172 ? 2.367 -8.585 10.595 1.00 96.31 172 THR A C 1
ATOM 1362 O O . THR A 1 172 ? 3.100 -8.379 9.628 1.00 96.31 172 THR A O 1
ATOM 1365 N N . THR A 1 173 ? 2.765 -9.351 11.609 1.00 97.00 173 THR A N 1
ATOM 1366 C CA . THR A 1 173 ? 3.944 -10.208 11.481 1.00 97.00 173 THR A CA 1
ATOM 1367 C C . THR A 1 173 ? 3.688 -11.317 10.465 1.00 97.00 173 THR A C 1
ATOM 1369 O O . THR A 1 173 ? 2.561 -11.792 10.294 1.00 97.00 173 THR A O 1
ATOM 1372 N N . ALA A 1 174 ? 4.746 -11.748 9.786 1.00 97.56 174 ALA A N 1
ATOM 1373 C CA . ALA A 1 174 ? 4.725 -12.929 8.946 1.00 97.56 174 ALA A CA 1
ATOM 1374 C C . ALA A 1 174 ? 4.548 -14.183 9.811 1.00 97.56 174 ALA A C 1
ATOM 1376 O O . ALA A 1 174 ? 5.265 -14.385 10.797 1.00 97.56 174 ALA A O 1
ATOM 1377 N N . VAL A 1 175 ? 3.599 -15.038 9.443 1.00 97.25 175 VAL A N 1
ATOM 1378 C CA . VAL A 1 175 ? 3.303 -16.288 10.162 1.00 97.25 175 VAL A CA 1
ATOM 1379 C C . VAL A 1 175 ? 4.181 -17.442 9.674 1.00 97.25 175 VAL A C 1
ATOM 1381 O O . VAL A 1 175 ? 4.455 -18.380 10.430 1.00 97.25 175 VAL A O 1
ATOM 1384 N N . SER A 1 176 ? 4.676 -17.341 8.440 1.00 96.62 176 SER A N 1
ATOM 1385 C CA . SER A 1 176 ? 5.580 -18.287 7.789 1.00 96.62 176 SER A CA 1
ATOM 1386 C C . SER A 1 176 ? 6.657 -17.541 6.987 1.00 96.62 176 SER A C 1
ATOM 1388 O O . SER A 1 176 ? 6.706 -16.311 6.983 1.00 96.62 176 SER A O 1
ATOM 1390 N N . GLY A 1 177 ? 7.585 -18.287 6.385 1.00 96.94 177 GLY A N 1
ATOM 1391 C CA . GLY A 1 177 ? 8.595 -17.724 5.494 1.00 96.94 177 GLY A CA 1
ATOM 1392 C C . GLY A 1 177 ? 8.177 -17.840 4.031 1.00 96.94 177 GLY A C 1
ATOM 1393 O O . GLY A 1 177 ? 7.632 -18.870 3.638 1.00 96.94 177 GLY A O 1
ATOM 1394 N N . GLY A 1 178 ? 8.465 -16.820 3.226 1.00 96.62 178 GLY A N 1
ATOM 1395 C CA . GLY A 1 178 ? 8.169 -16.830 1.794 1.00 96.62 178 GLY A CA 1
ATOM 1396 C C . GLY A 1 178 ? 8.149 -15.442 1.165 1.00 96.62 178 GLY A C 1
ATOM 1397 O O . GLY A 1 178 ? 8.231 -14.421 1.855 1.00 96.62 178 GLY A O 1
ATOM 1398 N N . TRP A 1 179 ? 8.032 -15.419 -0.161 1.00 97.62 179 TRP A N 1
ATOM 1399 C CA . TRP A 1 179 ? 7.793 -14.199 -0.916 1.00 97.62 179 TRP A CA 1
ATOM 1400 C C . TRP A 1 179 ? 6.317 -13.822 -0.883 1.00 97.62 179 TRP A C 1
ATOM 1402 O O . TRP A 1 179 ? 5.447 -14.663 -1.126 1.00 97.62 179 TRP A O 1
ATOM 1412 N N . ARG A 1 180 ? 6.056 -12.540 -0.635 1.00 97.25 180 ARG A N 1
ATOM 1413 C CA . ARG A 1 180 ? 4.729 -11.923 -0.674 1.00 97.25 180 ARG A CA 1
ATOM 1414 C C . ARG A 1 180 ? 4.736 -10.760 -1.650 1.00 97.25 180 ARG A C 1
ATOM 1416 O O . ARG A 1 180 ? 5.597 -9.883 -1.538 1.00 97.25 180 ARG A O 1
ATOM 1423 N N . TRP A 1 181 ? 3.743 -10.727 -2.530 1.00 98.50 181 TRP A N 1
ATOM 1424 C CA . TRP A 1 181 ? 3.474 -9.586 -3.398 1.00 98.50 181 TRP A CA 1
ATOM 1425 C C . TRP A 1 181 ? 2.233 -8.839 -2.910 1.00 98.50 181 TRP A C 1
ATOM 1427 O O . TRP A 1 181 ? 1.243 -9.439 -2.485 1.00 98.50 181 TRP A O 1
ATOM 1437 N N . PHE A 1 182 ? 2.331 -7.518 -2.930 1.00 98.25 182 PHE A N 1
ATOM 1438 C CA . PHE A 1 182 ? 1.291 -6.571 -2.558 1.00 98.25 182 PHE A CA 1
ATOM 1439 C C . PHE A 1 182 ? 1.176 -5.541 -3.672 1.00 98.25 182 PHE A C 1
ATOM 1441 O O . PHE A 1 182 ? 2.199 -5.046 -4.147 1.00 98.25 182 PHE A O 1
ATOM 1448 N N . ILE A 1 183 ? -0.050 -5.169 -4.016 1.00 98.44 183 ILE A N 1
ATOM 1449 C CA . ILE A 1 183 ? -0.339 -4.007 -4.851 1.00 98.44 183 ILE A CA 1
ATOM 1450 C C . ILE A 1 183 ? -1.474 -3.202 -4.231 1.00 98.44 183 ILE A C 1
ATOM 1452 O O . ILE A 1 183 ? -2.383 -3.773 -3.622 1.00 98.44 183 ILE A O 1
ATOM 1456 N N . ARG A 1 184 ? -1.431 -1.887 -4.414 1.00 97.75 184 ARG A N 1
ATOM 1457 C CA . ARG A 1 184 ? -2.532 -0.979 -4.124 1.00 97.75 184 ARG A CA 1
ATOM 1458 C C . ARG A 1 184 ? -2.657 0.030 -5.256 1.00 97.75 184 ARG A C 1
ATOM 1460 O O . ARG A 1 184 ? -1.698 0.733 -5.565 1.00 97.75 184 ARG A O 1
ATOM 1467 N N . GLU A 1 185 ? -3.852 0.114 -5.816 1.00 95.94 185 GLU A N 1
ATOM 1468 C CA . GLU A 1 185 ? -4.292 1.237 -6.631 1.00 95.94 185 GLU A CA 1
ATOM 1469 C C . GLU A 1 185 ? -5.011 2.237 -5.732 1.00 95.94 185 GLU A C 1
ATOM 1471 O O . GLU A 1 185 ? -5.846 1.847 -4.918 1.00 95.94 185 GLU A O 1
ATOM 1476 N N . SER A 1 186 ? -4.704 3.518 -5.879 1.00 95.25 186 SER A N 1
ATOM 1477 C CA . SER A 1 186 ? -5.376 4.607 -5.171 1.00 95.25 186 SER A CA 1
ATOM 1478 C C . SER A 1 186 ? -5.982 5.576 -6.184 1.00 95.25 186 SER A C 1
ATOM 1480 O O . SER A 1 186 ? -5.319 5.934 -7.158 1.00 95.25 186 SER A O 1
ATOM 1482 N N . SER A 1 187 ? -7.203 6.041 -5.936 1.00 93.56 187 SER A N 1
ATOM 1483 C CA . SER A 1 187 ? -7.952 6.980 -6.782 1.00 93.56 187 SER A CA 1
ATOM 1484 C C . SER A 1 187 ? -8.638 8.038 -5.916 1.00 93.56 187 SER A C 1
ATOM 1486 O O . SER A 1 187 ? -9.153 7.717 -4.849 1.00 93.56 187 SER A O 1
ATOM 1488 N N . HIS A 1 188 ? -8.713 9.283 -6.386 1.00 88.50 188 HIS A N 1
ATOM 1489 C CA . HIS A 1 188 ? -9.613 10.308 -5.843 1.00 88.50 188 HIS A CA 1
ATOM 1490 C C . HIS A 1 188 ? -10.029 11.298 -6.933 1.00 88.50 188 HIS A C 1
ATOM 1492 O O . HIS A 1 188 ? -9.355 11.440 -7.954 1.00 88.50 188 HIS A O 1
ATOM 1498 N N . GLU A 1 189 ? -11.124 12.023 -6.704 1.00 75.12 189 GLU A N 1
ATOM 1499 C CA . GLU A 1 189 ? -11.535 13.114 -7.590 1.00 75.12 189 GLU A CA 1
ATOM 1500 C C . GLU A 1 189 ? -10.455 14.203 -7.651 1.00 75.12 189 GLU A C 1
ATOM 1502 O O . GLU A 1 189 ? -9.853 14.564 -6.637 1.00 75.12 189 GLU A O 1
ATOM 1507 N N . GLY A 1 190 ? -10.176 14.708 -8.855 1.00 68.31 190 GLY A N 1
ATOM 1508 C CA . GLY A 1 190 ? -9.152 15.734 -9.070 1.00 68.31 190 GLY A CA 1
ATOM 1509 C C . GLY A 1 190 ? -7.711 15.242 -8.909 1.00 68.31 190 GLY A C 1
ATOM 1510 O O . GLY A 1 190 ? -6.796 16.066 -8.893 1.00 68.31 190 GLY A O 1
ATOM 1511 N N . ARG A 1 191 ? -7.486 13.924 -8.797 1.00 75.50 191 ARG A N 1
ATOM 1512 C CA . ARG A 1 191 ? -6.147 13.338 -8.898 1.00 75.50 191 ARG A CA 1
ATOM 1513 C C . ARG A 1 191 ? -5.545 13.724 -10.241 1.00 75.50 191 ARG A C 1
ATOM 1515 O O . ARG A 1 191 ? -6.092 13.392 -11.286 1.00 75.50 191 ARG A O 1
ATOM 1522 N N . MET A 1 192 ? -4.417 14.429 -10.214 1.00 65.88 192 MET A N 1
ATOM 1523 C CA . MET A 1 192 ? -3.599 14.545 -11.414 1.00 65.88 192 MET A CA 1
ATOM 1524 C C . MET A 1 192 ? -2.920 13.199 -11.642 1.00 65.88 192 MET A C 1
ATOM 1526 O O . MET A 1 192 ? -2.385 12.614 -10.699 1.00 65.88 192 MET A O 1
ATOM 1530 N N . LEU A 1 193 ? -2.941 12.713 -12.882 1.00 63.09 193 LEU A N 1
ATOM 1531 C CA . LEU A 1 193 ? -2.120 11.578 -13.290 1.00 63.09 193 LEU A CA 1
ATOM 1532 C C . LEU A 1 193 ? -0.658 11.945 -13.027 1.00 63.09 193 LEU A C 1
ATOM 1534 O O . LEU A 1 193 ? -0.082 12.795 -13.711 1.00 63.09 193 LEU A O 1
ATOM 1538 N N . HIS A 1 194 ? -0.074 11.345 -11.994 1.00 63.44 194 HIS A N 1
ATOM 1539 C CA . HIS A 1 194 ? 1.353 11.453 -11.764 1.00 63.44 194 HIS A CA 1
ATOM 1540 C C . HIS A 1 194 ? 2.037 10.525 -12.760 1.00 63.44 194 HIS A C 1
ATOM 1542 O O . HIS A 1 194 ? 1.935 9.307 -12.653 1.00 63.44 194 HIS A O 1
ATOM 1548 N N . LEU A 1 195 ? 2.712 11.127 -13.740 1.00 72.69 195 LEU A N 1
ATOM 1549 C CA . LEU A 1 195 ? 3.727 10.439 -14.533 1.00 72.69 195 LEU A CA 1
ATOM 1550 C C . LEU A 1 195 ? 4.752 9.800 -13.590 1.00 72.69 195 LEU A C 1
ATOM 1552 O O . LEU A 1 195 ? 4.934 10.294 -12.473 1.00 72.69 195 LEU A O 1
ATOM 1556 N N . LEU A 1 196 ? 5.463 8.766 -14.051 1.00 83.00 196 LEU A N 1
ATOM 1557 C CA . LEU A 1 196 ? 6.570 8.166 -13.303 1.00 83.00 196 LEU A CA 1
ATOM 1558 C C . LEU A 1 196 ? 7.465 9.251 -12.692 1.00 83.00 196 LEU A C 1
ATOM 1560 O O . LEU A 1 196 ? 8.162 9.993 -13.391 1.00 83.00 196 LEU A O 1
ATOM 1564 N N . HIS A 1 197 ? 7.417 9.355 -11.368 1.00 86.81 197 HIS A N 1
ATOM 1565 C CA . HIS A 1 197 ? 8.112 10.388 -10.623 1.00 86.81 197 HIS A CA 1
ATOM 1566 C C . HIS A 1 197 ? 8.352 9.904 -9.199 1.00 86.81 197 HIS A C 1
ATOM 1568 O O . HIS A 1 197 ? 7.418 9.518 -8.489 1.00 86.81 197 HIS A O 1
ATOM 1574 N N . ARG A 1 198 ? 9.604 9.982 -8.744 1.00 90.00 198 ARG A N 1
ATOM 1575 C CA . ARG A 1 198 ? 9.912 9.767 -7.333 1.00 90.00 198 ARG A CA 1
ATOM 1576 C C . ARG A 1 198 ? 11.092 10.606 -6.861 1.00 90.00 198 ARG A C 1
ATOM 1578 O O . ARG A 1 198 ? 12.174 10.546 -7.439 1.00 90.00 198 ARG A O 1
ATOM 1585 N N . GLU A 1 199 ? 10.877 11.349 -5.779 1.00 90.88 199 GLU A N 1
ATOM 1586 C CA . GLU A 1 199 ? 11.855 12.297 -5.225 1.00 90.88 199 GLU A CA 1
ATOM 1587 C C . GLU A 1 199 ? 12.691 11.705 -4.081 1.00 90.88 199 GLU A C 1
ATOM 1589 O O . GLU A 1 199 ? 13.794 12.154 -3.793 1.00 90.88 199 GLU A O 1
ATOM 1594 N N . ASP A 1 200 ? 12.199 10.650 -3.440 1.00 91.00 200 ASP A N 1
ATOM 1595 C CA . ASP A 1 200 ? 12.801 10.072 -2.237 1.00 91.00 200 ASP A CA 1
ATOM 1596 C C . ASP A 1 200 ? 13.418 8.683 -2.471 1.00 91.00 200 ASP A C 1
ATOM 1598 O O . ASP A 1 200 ? 13.763 7.977 -1.522 1.00 91.00 200 ASP A O 1
ATOM 1602 N N . GLY A 1 201 ? 13.545 8.266 -3.733 1.00 92.31 201 GLY A N 1
ATOM 1603 C CA . GLY A 1 201 ? 14.122 6.984 -4.109 1.00 92.31 201 GLY A CA 1
ATOM 1604 C C . GLY A 1 201 ? 13.817 6.562 -5.543 1.00 92.31 201 GLY A C 1
ATOM 1605 O O . GLY A 1 201 ? 13.324 7.355 -6.341 1.00 92.31 201 GLY A O 1
ATOM 1606 N N . PRO A 1 202 ? 14.119 5.306 -5.904 1.00 93.31 202 PRO A N 1
ATOM 1607 C CA . PRO A 1 202 ? 13.858 4.805 -7.247 1.00 93.31 202 PRO A CA 1
ATOM 1608 C C . PRO A 1 202 ? 12.357 4.605 -7.483 1.00 93.31 202 PRO A C 1
ATOM 1610 O O . PRO A 1 202 ? 11.679 3.985 -6.662 1.00 93.31 202 PRO A O 1
ATOM 1613 N N . ALA A 1 203 ? 11.827 5.090 -8.605 1.00 92.94 203 ALA A N 1
ATOM 1614 C CA . ALA A 1 203 ? 10.422 4.878 -8.970 1.00 92.94 203 ALA A CA 1
ATOM 1615 C C . ALA A 1 203 ? 10.123 3.398 -9.281 1.00 92.94 203 ALA A C 1
ATOM 1617 O O . ALA A 1 203 ? 8.990 2.944 -9.140 1.00 92.94 203 ALA A O 1
ATOM 1618 N N . ILE A 1 204 ? 11.157 2.632 -9.655 1.00 92.88 204 ILE A N 1
ATOM 1619 C CA . ILE A 1 204 ? 11.067 1.194 -9.923 1.00 92.88 204 ILE A CA 1
ATOM 1620 C C . ILE A 1 204 ? 12.226 0.473 -9.242 1.00 92.88 204 ILE A C 1
ATOM 1622 O O . ILE A 1 204 ? 13.387 0.880 -9.360 1.00 92.88 204 ILE A O 1
ATOM 1626 N N . MET A 1 205 ? 11.929 -0.649 -8.590 1.00 92.94 205 MET A N 1
ATOM 1627 C CA . MET A 1 205 ? 12.945 -1.599 -8.138 1.00 92.94 205 MET A CA 1
ATOM 1628 C C . MET A 1 205 ? 12.679 -2.978 -8.729 1.00 92.94 205 MET A C 1
ATOM 1630 O O . MET A 1 205 ? 11.633 -3.569 -8.487 1.00 92.94 205 MET A O 1
ATOM 1634 N N . GLY A 1 206 ? 13.632 -3.503 -9.491 1.00 88.06 206 GLY A N 1
ATOM 1635 C CA . GLY A 1 206 ? 13.507 -4.811 -10.120 1.00 88.06 206 GLY A CA 1
ATOM 1636 C C . GLY A 1 206 ? 14.065 -5.978 -9.285 1.00 88.06 206 GLY A C 1
ATOM 1637 O O . GLY A 1 206 ? 14.767 -5.764 -8.291 1.00 88.06 206 GLY A O 1
ATOM 1638 N N . PRO A 1 207 ? 13.838 -7.225 -9.746 1.00 77.25 207 PRO A N 1
ATOM 1639 C CA . PRO A 1 207 ? 14.179 -8.496 -9.085 1.00 77.25 207 PRO A CA 1
ATOM 1640 C C . PRO A 1 207 ? 15.566 -8.611 -8.447 1.00 77.25 207 PRO A C 1
ATOM 1642 O O . PRO A 1 207 ? 15.771 -9.306 -7.454 1.00 77.25 207 PRO A O 1
ATOM 1645 N N . ARG A 1 208 ? 16.564 -7.993 -9.086 1.00 81.62 208 ARG A N 1
ATOM 1646 C CA . ARG A 1 208 ? 17.985 -8.103 -8.722 1.00 81.62 208 ARG A CA 1
ATOM 1647 C C . ARG A 1 208 ? 18.499 -6.861 -7.996 1.00 81.62 208 ARG A C 1
ATOM 1649 O O . ARG A 1 208 ? 19.701 -6.619 -7.973 1.00 81.62 208 ARG A O 1
ATOM 1656 N N . GLY A 1 209 ? 17.590 -6.057 -7.446 1.00 82.56 209 GLY A N 1
ATOM 1657 C CA . GLY A 1 209 ? 17.921 -4.777 -6.827 1.00 82.56 209 GLY A CA 1
ATOM 1658 C C . GLY A 1 209 ? 18.343 -3.713 -7.840 1.00 82.56 209 GLY A C 1
ATOM 1659 O O . GLY A 1 209 ? 18.912 -2.700 -7.444 1.00 82.56 209 GLY A O 1
ATOM 1660 N N . CYS A 1 210 ? 18.083 -3.925 -9.136 1.00 88.69 210 CYS A N 1
ATOM 1661 C CA . CYS A 1 210 ? 18.226 -2.869 -10.129 1.00 88.69 210 CYS A CA 1
ATOM 1662 C C . CYS A 1 210 ? 17.206 -1.771 -9.828 1.00 88.69 210 CYS A C 1
ATOM 1664 O O . CYS A 1 210 ? 16.047 -2.051 -9.527 1.00 88.69 210 CYS A O 1
ATOM 1666 N N . ARG A 1 211 ? 17.662 -0.527 -9.881 1.00 94.81 211 ARG A N 1
ATOM 1667 C CA . ARG A 1 211 ? 16.893 0.655 -9.513 1.00 94.81 211 ARG A CA 1
ATOM 1668 C C . ARG A 1 211 ? 16.774 1.534 -10.747 1.00 94.81 211 ARG A C 1
ATOM 1670 O O . ARG A 1 211 ? 17.765 1.716 -11.453 1.00 94.81 211 ARG A O 1
ATOM 1677 N N . SER A 1 212 ? 15.585 2.064 -10.984 1.00 93.94 212 SER A N 1
ATOM 1678 C CA . SER A 1 212 ? 15.354 3.066 -12.020 1.00 93.94 212 SER A CA 1
ATOM 1679 C C . SER A 1 212 ? 14.759 4.305 -11.375 1.00 93.94 212 SER A C 1
ATOM 1681 O O . SER A 1 212 ? 13.835 4.215 -10.560 1.00 93.94 212 SER A O 1
ATOM 1683 N N . TRP A 1 213 ? 15.321 5.454 -11.723 1.00 94.81 213 TRP A N 1
ATOM 1684 C CA . TRP A 1 213 ? 14.942 6.747 -11.183 1.00 94.81 213 TRP A CA 1
ATOM 1685 C C . TRP A 1 213 ? 14.213 7.537 -12.254 1.00 94.81 213 TRP A C 1
ATOM 1687 O O . TRP A 1 213 ? 14.668 7.582 -13.394 1.00 94.81 213 TRP A O 1
ATOM 1697 N N . TYR A 1 214 ? 13.097 8.146 -11.872 1.00 93.06 214 TYR A N 1
ATOM 1698 C CA . TYR A 1 214 ? 12.285 8.944 -12.773 1.00 93.06 214 TYR A CA 1
ATOM 1699 C C . TYR A 1 214 ? 11.919 10.269 -12.118 1.00 93.06 214 TYR A C 1
ATOM 1701 O O . TYR A 1 214 ? 11.562 10.292 -10.937 1.00 93.06 214 TYR A O 1
ATOM 1709 N N . LEU A 1 215 ? 11.998 11.347 -12.895 1.00 90.50 215 LEU A N 1
ATOM 1710 C CA . LEU A 1 215 ? 11.406 12.645 -12.577 1.00 90.50 215 LEU A CA 1
ATOM 1711 C C . LEU A 1 215 ? 10.591 13.076 -13.794 1.00 90.50 215 LEU A C 1
ATOM 1713 O O . LEU A 1 215 ? 11.133 13.153 -14.890 1.00 90.50 215 LEU A O 1
ATOM 1717 N N . ASP A 1 216 ? 9.301 13.339 -13.603 1.00 87.56 216 ASP A N 1
ATOM 1718 C CA . ASP A 1 216 ? 8.402 13.846 -14.651 1.00 87.56 216 ASP A CA 1
ATOM 1719 C C . ASP A 1 216 ? 8.401 12.978 -15.933 1.00 87.56 216 ASP A C 1
ATOM 1721 O O . ASP A 1 216 ? 8.459 13.486 -17.051 1.00 87.56 216 ASP A O 1
ATOM 1725 N N . ASN A 1 217 ? 8.327 11.650 -15.762 1.00 88.25 217 ASN A N 1
ATOM 1726 C CA . ASN A 1 217 ? 8.423 10.618 -16.807 1.00 88.25 217 ASN A CA 1
ATOM 1727 C C . ASN A 1 217 ? 9.793 10.456 -17.488 1.00 88.25 217 ASN A C 1
ATOM 1729 O O . ASN A 1 217 ? 9.939 9.622 -18.383 1.00 88.25 217 ASN A O 1
ATOM 1733 N N . GLU A 1 218 ? 10.808 11.217 -17.087 1.00 90.56 218 GLU A N 1
ATOM 1734 C CA . GLU A 1 218 ? 12.153 11.094 -17.642 1.00 90.56 218 GLU A CA 1
ATOM 1735 C C . GLU A 1 218 ? 12.946 10.029 -16.881 1.00 90.56 218 GLU A C 1
ATOM 1737 O O . GLU A 1 218 ? 13.146 10.145 -15.671 1.00 90.56 218 GLU A O 1
ATOM 1742 N N . LEU A 1 219 ? 13.413 8.992 -17.586 1.00 94.12 219 LEU A N 1
ATOM 1743 C CA . LEU A 1 219 ? 14.340 8.008 -17.028 1.00 94.12 219 LEU A CA 1
ATOM 1744 C C . LEU A 1 219 ? 15.720 8.647 -16.863 1.00 94.12 219 LEU A C 1
ATOM 1746 O O . LEU A 1 219 ? 16.376 8.985 -17.848 1.00 94.12 219 LEU A O 1
ATOM 1750 N N . LEU A 1 220 ? 16.185 8.729 -15.621 1.00 94.56 220 LEU A N 1
ATOM 1751 C CA . LEU A 1 220 ? 17.464 9.329 -15.264 1.00 94.56 220 LEU A CA 1
ATOM 1752 C C . LEU A 1 220 ? 18.417 8.278 -14.699 1.00 94.56 220 LEU A C 1
ATOM 1754 O O . LEU A 1 220 ? 18.015 7.341 -13.996 1.00 94.56 220 LEU A O 1
ATOM 1758 N N . ASN A 1 221 ? 19.715 8.463 -14.941 1.00 96.06 221 ASN A N 1
ATOM 1759 C CA . ASN A 1 221 ? 20.705 7.769 -14.124 1.00 96.06 221 ASN A CA 1
ATOM 1760 C C . ASN A 1 221 ? 20.770 8.388 -12.714 1.00 96.06 221 ASN A C 1
ATOM 1762 O O . ASN A 1 221 ? 20.257 9.478 -12.459 1.00 96.06 221 ASN A O 1
ATOM 1766 N N . PHE A 1 222 ? 21.419 7.695 -11.777 1.00 95.12 222 PHE A N 1
ATOM 1767 C CA . PHE A 1 222 ? 21.444 8.127 -10.379 1.00 95.12 222 PHE A CA 1
ATOM 1768 C C . PHE A 1 222 ? 22.061 9.524 -10.173 1.00 95.12 222 PHE A C 1
ATOM 1770 O O . PHE A 1 222 ? 21.601 10.278 -9.317 1.00 95.12 222 PHE A O 1
ATOM 1777 N N . ASP A 1 223 ? 23.082 9.902 -10.946 1.00 95.75 223 ASP A N 1
ATOM 1778 C CA . ASP A 1 223 ? 23.729 11.211 -10.807 1.00 95.75 223 ASP A CA 1
ATOM 1779 C C . ASP A 1 223 ? 22.883 12.351 -11.383 1.00 95.75 223 ASP A C 1
ATOM 1781 O O . ASP A 1 223 ? 22.854 13.443 -10.809 1.00 95.75 223 ASP A O 1
ATOM 1785 N N . GLU A 1 224 ? 22.181 12.109 -12.489 1.00 96.62 224 GLU A N 1
ATOM 1786 C CA . GLU A 1 224 ? 21.206 13.046 -13.058 1.00 96.62 224 GLU A CA 1
ATOM 1787 C C . GLU A 1 224 ? 20.020 13.241 -12.117 1.00 96.62 224 GLU A C 1
ATOM 1789 O O . GLU A 1 224 ? 19.665 14.378 -11.804 1.00 96.62 224 GLU A O 1
ATOM 1794 N N . TRP A 1 225 ? 19.475 12.143 -11.589 1.00 96.69 225 TRP A N 1
ATOM 1795 C CA . TRP A 1 225 ? 18.371 12.176 -10.639 1.00 96.69 225 TRP A CA 1
ATOM 1796 C C . TRP A 1 225 ? 18.728 12.959 -9.373 1.00 96.69 225 TRP A C 1
ATOM 1798 O O . TRP A 1 225 ? 17.991 13.867 -9.000 1.00 96.69 225 TRP A O 1
ATOM 1808 N N . LYS A 1 226 ? 19.896 12.704 -8.762 1.00 96.06 226 LYS A N 1
ATOM 1809 C CA . LYS A 1 226 ? 20.370 13.469 -7.591 1.00 96.06 226 LYS A CA 1
ATOM 1810 C C . LYS A 1 226 ? 20.390 14.976 -7.854 1.00 96.06 226 LYS A C 1
ATOM 1812 O O . LYS A 1 226 ? 19.963 15.766 -7.016 1.00 96.06 226 LYS A O 1
ATOM 1817 N N . LYS A 1 227 ? 20.874 15.389 -9.030 1.00 94.50 227 LYS A N 1
ATOM 1818 C CA . LYS A 1 227 ? 20.900 16.809 -9.415 1.00 94.50 227 LYS A CA 1
ATOM 1819 C C . LYS A 1 227 ? 19.490 17.360 -9.611 1.00 94.50 227 LYS A C 1
ATOM 1821 O O . LYS A 1 227 ? 19.201 18.449 -9.123 1.00 94.50 227 LYS A O 1
ATOM 1826 N N . GLY A 1 228 ? 18.631 16.618 -10.307 1.00 93.44 228 GLY A N 1
ATOM 1827 C CA . GLY A 1 228 ? 17.256 17.023 -10.587 1.00 93.44 228 GLY A CA 1
ATOM 1828 C C . GLY A 1 228 ? 16.407 17.143 -9.324 1.00 93.44 228 GLY A C 1
ATOM 1829 O O . GLY A 1 228 ? 15.637 18.091 -9.195 1.00 93.44 228 GLY A O 1
ATOM 1830 N N . VAL A 1 229 ? 16.593 16.230 -8.368 1.00 94.06 229 VAL A N 1
ATOM 1831 C CA . VAL A 1 229 ? 15.759 16.132 -7.168 1.00 94.06 229 VAL A CA 1
ATOM 1832 C C . VAL A 1 229 ? 16.106 17.168 -6.100 1.00 94.06 229 VAL A C 1
ATOM 1834 O O . VAL A 1 229 ? 15.264 17.521 -5.279 1.00 94.06 229 VAL A O 1
ATOM 1837 N N . ARG A 1 230 ? 17.324 17.731 -6.135 1.00 93.25 230 ARG A N 1
ATOM 1838 C CA . ARG A 1 230 ? 17.782 18.750 -5.176 1.00 93.25 230 ARG A CA 1
ATOM 1839 C C . ARG A 1 230 ? 16.821 19.936 -5.060 1.00 93.25 230 ARG A C 1
ATOM 1841 O O . ARG A 1 230 ? 16.724 20.520 -3.982 1.00 93.25 230 ARG A O 1
ATOM 1848 N N . LYS A 1 231 ? 16.122 20.288 -6.145 1.00 92.38 231 LYS A N 1
ATOM 1849 C CA . LYS A 1 231 ? 15.172 21.411 -6.190 1.00 92.38 231 LYS A CA 1
ATOM 1850 C C . LYS A 1 231 ? 13.934 21.211 -5.302 1.00 92.38 231 LYS A C 1
ATOM 1852 O O . LYS A 1 231 ? 13.277 22.198 -4.997 1.00 92.38 231 LYS A O 1
ATOM 1857 N N . TYR A 1 232 ? 13.637 19.977 -4.889 1.00 89.75 232 TYR A N 1
ATOM 1858 C CA . TYR A 1 232 ? 12.483 19.645 -4.046 1.00 89.75 232 TYR A CA 1
ATOM 1859 C C . TYR A 1 232 ? 12.781 19.706 -2.540 1.00 89.75 232 TYR A C 1
ATOM 1861 O O . TYR A 1 232 ? 11.870 19.602 -1.727 1.00 89.75 232 TYR A O 1
ATOM 1869 N N . TYR A 1 233 ? 14.044 19.913 -2.150 1.00 91.56 233 TYR A N 1
ATOM 1870 C CA . TYR A 1 233 ? 14.452 19.986 -0.746 1.00 91.56 233 TYR A CA 1
ATOM 1871 C C . TYR A 1 233 ? 14.763 21.424 -0.333 1.00 91.56 233 TYR A C 1
ATOM 1873 O O . TYR A 1 233 ? 15.619 22.083 -0.931 1.00 91.56 233 TYR A O 1
ATOM 1881 N N . GLU A 1 234 ? 14.106 21.892 0.730 1.00 90.44 234 GLU A N 1
ATOM 1882 C CA . GLU A 1 234 ? 14.314 23.238 1.278 1.00 90.44 234 GLU A CA 1
ATOM 1883 C C . GLU A 1 234 ? 15.734 23.413 1.829 1.00 90.44 234 GLU A C 1
ATOM 1885 O O . GLU A 1 234 ? 16.388 24.426 1.565 1.0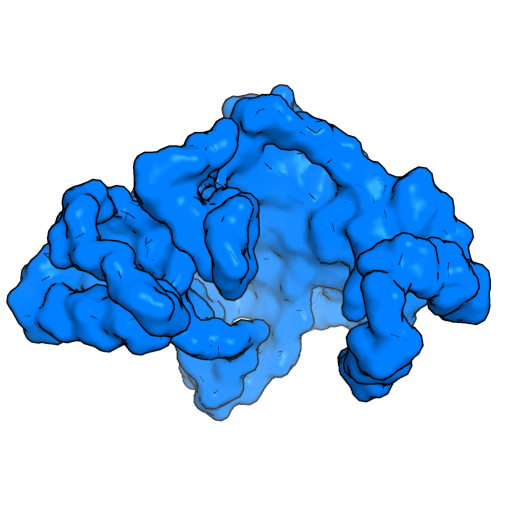0 90.44 234 GLU A O 1
ATOM 1890 N N . THR A 1 235 ? 16.241 22.411 2.555 1.00 93.44 235 THR A N 1
ATOM 1891 C CA . THR A 1 235 ? 17.558 22.461 3.197 1.00 93.44 235 THR A CA 1
ATOM 1892 C C . THR A 1 235 ? 18.535 21.445 2.609 1.00 93.44 235 THR A C 1
ATOM 1894 O O . THR A 1 235 ? 18.159 20.410 2.059 1.00 93.44 235 THR A O 1
ATOM 1897 N N . GLU A 1 236 ? 19.830 21.750 2.724 1.00 94.38 236 GLU A N 1
ATOM 1898 C CA . GLU A 1 236 ? 20.889 20.805 2.353 1.00 94.38 236 GLU A CA 1
ATOM 1899 C C . GLU A 1 236 ? 20.908 19.588 3.285 1.00 94.38 236 GLU A C 1
ATOM 1901 O O . GLU A 1 236 ? 21.194 18.478 2.849 1.00 94.38 236 GLU A O 1
ATOM 1906 N N . GLU A 1 237 ? 20.568 19.781 4.559 1.00 95.12 237 GLU A N 1
ATOM 1907 C CA . GLU A 1 237 ? 20.516 18.705 5.546 1.00 95.12 237 GLU A CA 1
ATOM 1908 C C . GLU A 1 237 ? 19.435 17.678 5.198 1.00 95.12 237 GLU A C 1
ATOM 1910 O O . GLU A 1 237 ? 19.729 16.484 5.176 1.00 95.12 237 GLU A O 1
ATOM 1915 N N . ASP A 1 238 ? 18.228 18.122 4.831 1.00 91.38 238 ASP A N 1
ATOM 1916 C CA . ASP A 1 238 ? 17.137 17.226 4.425 1.00 91.38 238 ASP A CA 1
ATOM 1917 C C . ASP A 1 238 ? 17.488 16.441 3.158 1.00 91.38 238 ASP A C 1
ATOM 1919 O O . ASP A 1 238 ? 17.252 15.232 3.081 1.00 91.38 238 ASP A O 1
ATOM 1923 N N . TYR A 1 239 ? 18.104 17.116 2.181 1.00 93.19 239 TYR A N 1
ATOM 1924 C CA . TYR A 1 239 ? 18.572 16.486 0.949 1.00 93.19 239 TYR A CA 1
ATOM 1925 C C . TYR A 1 239 ? 19.628 15.407 1.230 1.00 93.19 239 TYR A C 1
ATOM 1927 O O . TYR A 1 239 ? 19.504 14.271 0.766 1.00 93.19 239 TYR A O 1
ATOM 1935 N N . LEU A 1 240 ? 20.650 15.726 2.032 1.00 93.94 240 LEU A N 1
ATOM 1936 C CA . LEU A 1 240 ? 21.695 14.770 2.401 1.00 93.94 240 LEU A CA 1
ATOM 1937 C C . LEU A 1 240 ? 21.140 13.621 3.248 1.00 93.94 240 LEU A C 1
ATOM 1939 O O . LEU A 1 240 ? 21.521 12.468 3.042 1.00 93.94 240 LEU A O 1
ATOM 1943 N N . LEU A 1 241 ? 20.211 13.905 4.163 1.00 92.19 241 LEU A N 1
ATOM 1944 C CA . LEU A 1 241 ? 19.548 12.891 4.975 1.00 92.19 241 LEU A CA 1
ATOM 1945 C C . LEU A 1 241 ? 18.707 11.938 4.120 1.00 92.19 241 LEU A C 1
ATOM 1947 O O . LEU A 1 241 ? 18.656 10.746 4.426 1.00 92.19 241 LEU A O 1
ATOM 1951 N N . MET A 1 242 ? 18.061 12.429 3.060 1.00 93.25 242 MET A N 1
ATOM 1952 C CA . MET A 1 242 ? 17.399 11.564 2.086 1.00 93.25 242 MET A CA 1
ATOM 1953 C C . MET A 1 242 ? 18.412 10.662 1.377 1.00 93.25 242 MET A C 1
ATOM 1955 O O . MET A 1 242 ? 18.214 9.449 1.359 1.00 93.25 242 MET A O 1
ATOM 1959 N N . LEU A 1 243 ? 19.521 11.206 0.866 1.00 91.75 243 LEU A N 1
ATOM 1960 C CA . LEU A 1 243 ? 20.519 10.402 0.149 1.00 91.75 243 LEU A CA 1
ATOM 1961 C C . LEU A 1 243 ? 21.127 9.295 1.016 1.00 91.75 243 LEU A C 1
ATOM 1963 O O . LEU A 1 243 ? 21.429 8.220 0.507 1.00 91.75 243 LEU A O 1
ATOM 1967 N N . LEU A 1 244 ? 21.276 9.538 2.321 1.00 90.31 244 LEU A N 1
ATOM 1968 C CA . LEU A 1 244 ? 21.755 8.540 3.282 1.00 90.31 244 LEU A CA 1
ATOM 1969 C C . LEU A 1 244 ? 20.785 7.362 3.486 1.00 90.31 244 LEU A C 1
ATOM 1971 O O . LEU A 1 244 ? 21.194 6.338 4.031 1.00 90.31 244 LEU A O 1
ATOM 1975 N N . LYS A 1 245 ? 19.513 7.499 3.090 1.00 86.12 245 LYS A N 1
ATOM 1976 C CA . LYS A 1 245 ? 18.480 6.456 3.218 1.00 86.12 245 LYS A CA 1
ATOM 1977 C C . LYS A 1 245 ? 18.346 5.568 1.970 1.00 86.12 245 LYS A C 1
ATOM 1979 O O . LYS A 1 245 ? 17.593 4.596 2.031 1.00 86.12 245 LYS A O 1
ATOM 1984 N N . LEU A 1 246 ? 19.032 5.892 0.867 1.00 85.62 246 LEU A N 1
ATOM 1985 C CA . LEU A 1 246 ? 19.004 5.152 -0.408 1.00 85.62 246 LEU A CA 1
ATOM 1986 C C . LEU A 1 246 ? 20.001 3.986 -0.435 1.00 85.62 246 LEU A C 1
ATOM 1988 O O . LEU A 1 246 ? 19.659 2.932 -1.035 1.00 85.62 246 LEU A O 1
#

Radius of gyration: 18.38 Å; Cα contacts (8 Å, |Δi|>4): 540; chains: 1; bounding box: 42×43×43 Å

Organism: NCBI:txid1820382

Nearest PDB structures (foldseek):
  8h7t-assembly2_B  TM=5.357E-01  e=4.794E-04  uncultured bacterium esnapd13
  7dt0-assembly2_E  TM=5.399E-01  e=1.590E-03  uncultured bacterium esnapd13
  6ec3-assembly2_B  TM=5.285E-01  e=8.984E-04  Micromonospora carbonacea
  5iqu-assembly1_A  TM=4.858E-01  e=1.998E-03  Hapalosiphon welwitschii UTEX B 1830
  8aut-assembly3_C  TM=3.923E-01  e=1.241E-02  Hapalosiphon welwitschii UH IC-52-3

Foldseek 3Di:
DKFAADKDWQFFWDQPDDLVQLLFFKWFAQAWLVCQCVRTDDRSVRPLVPDRPVVVPFTKTKGKDKDFAAFQDWPDPWFWAFPDADQPDDPSAGDPPDTPKKKKKKKAKHPCLQWWKKWWGAMDDDDQDPDRRRVVVRVVSVVCCVVVRTDIDTDDHRTTMMTIRRHIITIDGGRHGGMMMMMMIMGIPPDDRQHQADLLAASMAGSVRDGWHDHSNDTDDPVRSLVVSVVVDPDPVVSVVSVVVD